Protein AF-A0A6A3EF57-F1 (afdb_monomer)

Mean predicted aligned error: 13.28 Å

Secondary structure (DSSP, 8-state):
-PPP--B--TTSS--B----------------------------------SSTTHHHHHHHHHHHHHHHHHHHHHHHHHHHHHHHHHHHTSGGGGGGTT-HHHHHHHHHHHHHHHHHHHHHHHHHHHHHHHHHHHHHHGGG-GGGGGS-HHHHHHHHHHHHHHHHHHHHHHHHHHHHHHHHTT---HHHHHHHHHHHHH-TT--HHHHHHHHHHHHHHHHHH--

Organism: NCBI:txid53985

Solvent-accessible surface area (backbone atoms only — not comparable to full-atom values): 13435 Å² total; per-residue (Å²): 137,89,82,84,65,87,62,86,51,91,89,69,88,55,85,58,86,69,80,91,78,87,84,88,82,90,87,88,87,87,89,81,88,84,90,84,84,86,81,90,73,83,77,74,73,80,69,76,72,66,81,52,74,45,55,67,62,44,55,54,50,51,52,54,43,54,54,38,52,53,55,30,51,55,25,46,51,49,28,31,51,28,39,44,51,40,55,52,67,73,35,86,82,42,56,90,57,58,82,41,52,71,58,48,52,54,52,42,50,52,31,51,55,49,26,52,54,26,37,52,51,28,40,55,32,45,54,50,45,50,53,51,49,55,55,58,60,49,53,78,72,42,77,71,52,76,79,48,59,67,73,57,40,54,52,54,48,52,53,49,52,57,53,51,49,25,54,50,53,38,51,52,55,50,46,53,49,43,64,50,53,73,78,60,78,51,45,69,60,44,50,51,48,47,51,54,65,71,64,40,85,46,55,58,63,68,61,54,52,52,52,52,49,54,54,52,51,55,41,57,69,69,80,109

Structure (mmCIF, N/CA/C/O backbone):
data_AF-A0A6A3EF57-F1
#
_entry.id   AF-A0A6A3EF57-F1
#
loop_
_atom_site.group_PDB
_atom_site.id
_atom_site.type_symbol
_atom_site.label_atom_id
_atom_site.label_alt_id
_atom_site.label_comp_id
_atom_site.label_asym_id
_atom_site.label_entity_id
_atom_site.label_seq_id
_atom_site.pdbx_PDB_ins_code
_atom_site.Cartn_x
_atom_site.Cartn_y
_atom_site.Cartn_z
_atom_site.occupancy
_atom_site.B_iso_or_equiv
_atom_site.auth_seq_id
_atom_site.auth_comp_id
_atom_site.auth_asym_id
_atom_site.auth_atom_id
_atom_site.pdbx_PDB_model_num
ATOM 1 N N . MET A 1 1 ? -5.652 -28.004 -11.767 1.00 31.09 1 MET A N 1
ATOM 2 C CA . MET A 1 1 ? -5.481 -26.536 -11.744 1.00 31.09 1 MET A CA 1
ATOM 3 C C . MET A 1 1 ? -6.691 -25.956 -11.037 1.00 31.09 1 MET A C 1
ATOM 5 O O . MET A 1 1 ? -7.799 -26.216 -11.482 1.00 31.09 1 MET A O 1
ATOM 9 N N . ASN A 1 2 ? -6.489 -25.283 -9.904 1.00 31.98 2 ASN A N 1
ATOM 10 C CA . ASN A 1 2 ? -7.576 -24.682 -9.129 1.00 31.98 2 ASN A CA 1
ATOM 11 C C . ASN A 1 2 ? -7.796 -23.251 -9.624 1.00 31.98 2 ASN A C 1
ATOM 13 O O . ASN A 1 2 ? -6.850 -22.467 -9.635 1.00 31.98 2 ASN A O 1
ATOM 17 N N . PHE A 1 3 ? -9.021 -22.918 -10.019 1.00 29.25 3 PHE A N 1
ATOM 18 C CA . PHE A 1 3 ? -9.410 -21.553 -10.363 1.00 29.25 3 PHE A CA 1
ATOM 19 C C . PHE A 1 3 ? -10.047 -20.897 -9.134 1.00 29.25 3 PHE A C 1
ATOM 21 O O . PHE A 1 3 ? -10.932 -21.484 -8.513 1.00 29.25 3 PHE A O 1
ATOM 28 N N . LYS A 1 4 ? -9.589 -19.696 -8.770 1.00 37.44 4 LYS A N 1
ATOM 29 C CA . LYS A 1 4 ? -10.265 -18.834 -7.792 1.00 37.44 4 LYS A CA 1
ATOM 30 C C . LYS A 1 4 ? -10.977 -17.735 -8.571 1.00 37.44 4 LYS A C 1
ATOM 32 O O . LYS A 1 4 ? -10.321 -16.982 -9.282 1.00 37.44 4 LYS A O 1
ATOM 37 N N . LEU A 1 5 ? -12.299 -17.665 -8.445 1.00 34.56 5 LEU A N 1
ATOM 38 C CA . LEU A 1 5 ? -13.104 -16.564 -8.965 1.00 34.56 5 LEU A CA 1
ATOM 39 C C . LEU A 1 5 ? -13.739 -15.846 -7.774 1.00 34.56 5 LEU A C 1
ATOM 41 O O . LEU A 1 5 ? -14.362 -16.488 -6.928 1.00 34.56 5 LEU A O 1
ATOM 45 N N . LEU A 1 6 ? -13.566 -14.530 -7.703 1.00 33.62 6 LEU A N 1
ATOM 46 C CA . LEU A 1 6 ? -14.271 -13.681 -6.750 1.00 33.62 6 LEU A CA 1
ATOM 47 C C . LEU A 1 6 ? -15.537 -13.174 -7.437 1.00 33.62 6 LEU A C 1
ATOM 49 O O . LEU A 1 6 ? -15.456 -12.486 -8.452 1.00 33.62 6 LEU A O 1
ATOM 53 N N . VAL A 1 7 ? -16.703 -13.537 -6.904 1.00 36.91 7 VAL A N 1
ATOM 54 C CA . VAL A 1 7 ? -17.996 -13.026 -7.371 1.00 36.91 7 VAL A CA 1
ATOM 55 C C . VAL A 1 7 ? -18.604 -12.193 -6.253 1.00 36.91 7 VAL A C 1
ATOM 57 O O . VAL A 1 7 ? -18.784 -12.669 -5.133 1.00 36.91 7 VAL A O 1
ATOM 60 N N . PHE A 1 8 ? -18.892 -10.933 -6.561 1.00 36.50 8 PHE A N 1
ATOM 61 C CA . PHE A 1 8 ? -19.504 -9.985 -5.641 1.00 36.50 8 PHE A CA 1
ATOM 62 C C . PHE A 1 8 ? -21.028 -10.159 -5.659 1.00 36.50 8 PHE A C 1
ATOM 64 O O . PHE A 1 8 ? -21.643 -10.052 -6.719 1.00 36.50 8 PHE A O 1
ATOM 71 N N . SER A 1 9 ? -21.641 -10.429 -4.500 1.00 35.47 9 SER A N 1
ATOM 72 C CA . SER A 1 9 ? -23.102 -10.476 -4.362 1.00 35.47 9 SER A CA 1
ATOM 73 C C . SER A 1 9 ? -23.601 -9.221 -3.633 1.00 35.47 9 SER A C 1
ATOM 75 O O . SER A 1 9 ? -23.303 -9.046 -2.448 1.00 35.47 9 SER A O 1
ATOM 77 N N . PRO A 1 10 ? -24.366 -8.340 -4.301 1.00 35.12 10 PRO A N 1
ATOM 78 C CA . PRO A 1 10 ? -24.737 -7.033 -3.758 1.00 35.12 10 PRO A CA 1
ATOM 79 C C . PRO A 1 10 ? -25.819 -7.078 -2.666 1.00 35.12 10 PRO A C 1
ATOM 81 O O . PRO A 1 10 ? -26.134 -6.043 -2.093 1.00 35.12 10 PRO A O 1
ATOM 84 N N . GLN A 1 11 ? -26.387 -8.246 -2.344 1.00 35.19 11 GLN A N 1
ATOM 85 C CA . GLN A 1 11 ? -27.468 -8.356 -1.352 1.00 35.19 11 GLN A CA 1
ATOM 86 C C . GLN A 1 11 ? -27.006 -8.622 0.091 1.00 35.19 11 GLN A C 1
ATOM 88 O O . GLN A 1 11 ? -27.837 -8.568 0.989 1.00 35.19 11 GLN A O 1
ATOM 93 N N . MET A 1 12 ? -25.718 -8.896 0.347 1.00 37.88 12 MET A N 1
ATOM 94 C CA . MET A 1 12 ? -25.255 -9.334 1.683 1.00 37.88 12 MET A CA 1
ATOM 95 C C . MET A 1 12 ? -23.970 -8.661 2.196 1.00 37.88 12 MET A C 1
ATOM 97 O O . MET A 1 12 ? -23.501 -9.022 3.270 1.00 37.88 12 MET A O 1
ATOM 101 N N . GLY A 1 13 ? -23.373 -7.709 1.469 1.00 35.16 13 GLY A N 1
ATOM 102 C CA . GLY A 1 13 ? -22.206 -6.954 1.964 1.00 35.16 13 GLY A CA 1
ATOM 103 C C . GLY A 1 13 ? -20.989 -7.806 2.378 1.00 35.16 13 GLY A C 1
ATOM 104 O O . GLY A 1 13 ? -20.165 -7.352 3.166 1.00 35.16 13 GLY A O 1
ATOM 105 N N . LEU A 1 14 ? -20.866 -9.038 1.872 1.00 38.31 14 LEU A N 1
ATOM 106 C CA . LEU A 1 14 ? -19.810 -9.991 2.223 1.00 38.31 14 LEU A CA 1
ATOM 107 C C . LEU A 1 14 ? -19.209 -10.617 0.960 1.00 38.31 14 LEU A C 1
ATOM 109 O O . LEU A 1 14 ? -19.925 -11.130 0.100 1.00 38.31 14 LEU A O 1
ATOM 113 N N . LEU A 1 15 ? -17.876 -10.614 0.880 1.00 34.56 15 LEU A N 1
ATOM 114 C CA . LEU A 1 15 ? -17.114 -11.380 -0.106 1.00 34.56 15 LEU A CA 1
ATOM 115 C C . LEU A 1 15 ? -17.101 -12.853 0.322 1.00 34.56 15 LEU A C 1
ATOM 117 O O . LEU A 1 15 ? -16.527 -13.190 1.357 1.00 34.56 15 LEU A O 1
ATOM 121 N N . GLN A 1 16 ? -17.710 -13.742 -0.466 1.00 35.22 16 GLN A N 1
ATOM 122 C CA . GLN A 1 16 ? -17.578 -15.186 -0.262 1.00 35.22 16 GLN A CA 1
ATOM 123 C C . GLN A 1 16 ? -16.517 -15.774 -1.192 1.00 35.22 16 GLN A C 1
ATOM 125 O O . GLN A 1 16 ? -16.586 -15.649 -2.413 1.00 35.22 16 GLN A O 1
ATOM 130 N N . LEU A 1 17 ? -15.548 -16.468 -0.593 1.00 36.53 17 LEU A N 1
ATOM 131 C CA . LEU A 1 17 ? -14.581 -17.295 -1.303 1.00 36.53 17 LEU A CA 1
ATOM 132 C C . LEU A 1 17 ? -15.166 -18.706 -1.459 1.00 36.53 17 LEU A C 1
ATOM 134 O O . LEU A 1 17 ? -15.222 -19.465 -0.493 1.00 36.53 17 LEU A O 1
ATOM 138 N N . VAL A 1 18 ? -15.589 -19.073 -2.669 1.00 36.25 18 VAL A N 1
ATOM 139 C CA . VAL A 1 18 ? -16.042 -20.441 -2.964 1.00 36.25 18 VAL A CA 1
ATOM 140 C C . VAL A 1 18 ? -14.863 -21.252 -3.494 1.00 36.25 18 VAL A C 1
ATOM 142 O O . VAL A 1 18 ? -14.319 -20.961 -4.557 1.00 36.25 18 VAL A O 1
ATOM 145 N N . VAL A 1 19 ? -14.463 -22.284 -2.747 1.00 36.59 19 VAL A N 1
ATOM 146 C CA . VAL A 1 19 ? -13.439 -23.253 -3.160 1.00 36.59 19 VAL A CA 1
ATOM 147 C C . VAL A 1 19 ? -14.131 -24.576 -3.468 1.00 36.59 19 VAL A C 1
ATOM 149 O O . VAL A 1 19 ? -14.653 -25.231 -2.569 1.00 36.59 19 VAL A O 1
ATOM 152 N N . VAL A 1 20 ? -14.134 -24.986 -4.738 1.00 35.06 20 VAL A N 1
ATOM 153 C CA . VAL A 1 20 ? -14.619 -26.313 -5.140 1.00 35.06 20 VAL A CA 1
ATOM 154 C C . VAL A 1 20 ? -13.465 -27.307 -5.025 1.00 35.06 20 VAL A C 1
ATOM 156 O O . VAL A 1 20 ? -12.489 -27.219 -5.768 1.00 35.06 20 VAL A O 1
ATOM 159 N N . VAL A 1 21 ? -13.576 -28.253 -4.089 1.00 37.53 21 VAL A N 1
ATOM 160 C CA . VAL A 1 21 ? -12.641 -29.377 -3.925 1.00 37.53 21 VAL A CA 1
ATOM 161 C C . VAL A 1 21 ? -13.372 -30.680 -4.265 1.00 37.53 21 VAL A C 1
ATOM 163 O O . VAL A 1 21 ? -14.433 -30.930 -3.690 1.00 37.53 21 VAL A O 1
ATOM 166 N N . PRO A 1 22 ? -12.842 -31.534 -5.158 1.00 30.20 22 PRO A N 1
ATOM 167 C CA . PRO A 1 22 ? -13.390 -32.863 -5.373 1.00 30.20 22 PRO A CA 1
ATOM 168 C C . PRO A 1 22 ? -12.808 -33.857 -4.357 1.00 30.20 22 PRO A C 1
ATOM 170 O O . PRO A 1 22 ? -11.595 -33.928 -4.174 1.00 30.20 22 PRO A O 1
ATOM 173 N N . GLY A 1 23 ? -13.675 -34.678 -3.760 1.00 34.59 23 GLY A N 1
ATOM 174 C CA . GLY A 1 23 ? -13.280 -35.887 -3.025 1.00 34.59 23 GLY A CA 1
ATOM 175 C C . GLY A 1 23 ? -13.158 -35.697 -1.513 1.00 34.59 23 GLY A C 1
ATOM 176 O O . GLY A 1 23 ? -12.210 -35.104 -1.010 1.00 34.59 23 GLY A O 1
ATOM 177 N N . GLY A 1 24 ? -14.139 -36.224 -0.778 1.00 35.72 24 GLY A N 1
ATOM 178 C CA . GLY A 1 24 ? -14.202 -36.141 0.676 1.00 35.72 24 GLY A CA 1
ATOM 179 C C . GLY A 1 24 ? -13.385 -37.200 1.414 1.00 35.72 24 GLY A C 1
ATOM 180 O O . GLY A 1 24 ? -13.162 -38.296 0.913 1.00 35.72 24 GLY A O 1
ATOM 181 N N . ALA A 1 25 ? -13.042 -36.887 2.665 1.00 28.25 25 ALA A N 1
ATOM 182 C CA . ALA A 1 25 ? -12.994 -37.838 3.776 1.00 28.25 25 ALA A CA 1
ATOM 183 C C . ALA A 1 25 ? -12.953 -37.076 5.113 1.00 28.25 25 ALA A C 1
ATOM 185 O O . ALA A 1 25 ? -12.067 -36.262 5.362 1.00 28.25 25 ALA A O 1
ATOM 186 N N . ARG A 1 26 ? -13.920 -37.363 5.992 1.00 32.78 26 ARG A N 1
ATOM 187 C CA . ARG A 1 26 ? -13.925 -36.961 7.407 1.00 32.78 26 ARG A CA 1
ATOM 188 C C . ARG A 1 26 ? -12.945 -37.840 8.188 1.00 32.78 26 ARG A C 1
ATOM 190 O O . ARG A 1 26 ? -13.021 -39.061 8.076 1.00 32.78 26 ARG A O 1
ATOM 197 N N . ARG A 1 27 ? -12.148 -37.258 9.088 1.00 27.80 27 ARG A N 1
ATOM 198 C CA . ARG A 1 27 ? -11.611 -37.980 10.255 1.00 27.80 27 ARG A CA 1
ATOM 199 C C . ARG A 1 27 ? -11.745 -37.137 11.518 1.00 27.80 27 ARG A C 1
ATOM 201 O O . ARG A 1 27 ? -11.316 -35.993 11.570 1.00 27.80 27 ARG A O 1
ATOM 208 N N . ARG A 1 28 ? -12.384 -37.743 12.516 1.00 27.12 28 ARG A N 1
ATOM 209 C CA . ARG A 1 28 ? -12.583 -37.264 13.885 1.00 27.12 28 ARG A CA 1
ATOM 210 C C . ARG A 1 28 ? -11.651 -38.107 14.758 1.00 27.12 28 ARG A C 1
ATOM 212 O O . ARG A 1 28 ? -11.716 -39.330 14.666 1.00 27.12 28 ARG A O 1
ATOM 219 N N . VAL A 1 29 ? -10.808 -37.486 15.578 1.00 27.58 29 VAL A N 1
ATOM 220 C CA . VAL A 1 29 ? -10.004 -38.187 16.593 1.00 27.58 29 VAL A CA 1
ATOM 221 C C . VAL A 1 29 ? -10.223 -37.487 17.931 1.00 27.58 29 VAL A C 1
ATOM 223 O O . VAL A 1 29 ? -10.153 -36.265 18.015 1.00 27.58 29 VAL A O 1
ATOM 226 N N . ARG A 1 30 ? -10.564 -38.284 18.944 1.00 24.69 30 ARG A N 1
ATOM 227 C CA . ARG A 1 30 ? -10.851 -37.910 20.333 1.00 24.69 30 ARG A CA 1
ATOM 228 C C . ARG A 1 30 ? -9.852 -38.672 21.197 1.00 24.69 30 ARG A C 1
ATOM 230 O O . ARG A 1 30 ? -9.764 -39.883 21.025 1.00 24.69 30 ARG A O 1
ATOM 237 N N . LEU A 1 31 ? -9.153 -38.002 22.108 1.00 28.64 31 LEU A N 1
ATOM 238 C CA . LEU A 1 31 ? -8.422 -38.637 23.210 1.00 28.64 31 LEU A CA 1
ATOM 239 C C . LEU A 1 31 ? -8.610 -37.797 24.484 1.00 28.64 31 LEU A C 1
ATOM 241 O O . LEU A 1 31 ? -8.725 -36.576 24.411 1.00 28.64 31 LEU A O 1
ATOM 245 N N . GLN A 1 32 ? -8.739 -38.492 25.613 1.00 25.08 32 GLN A N 1
ATOM 246 C CA . GLN A 1 32 ? -9.228 -38.055 26.926 1.00 25.08 32 GLN A CA 1
ATOM 247 C C . GLN A 1 32 ? -8.268 -38.573 28.020 1.00 25.08 32 GLN A C 1
ATOM 249 O O . GLN A 1 32 ? -7.724 -39.659 27.835 1.00 25.08 32 GLN A O 1
ATOM 254 N N . GLY A 1 33 ? -8.140 -37.835 29.139 1.00 26.64 33 GLY A N 1
ATOM 255 C CA . GLY A 1 33 ? -7.422 -38.191 30.391 1.00 26.64 33 GLY A CA 1
ATOM 256 C C . GLY A 1 33 ? -5.988 -37.631 30.456 1.00 26.64 33 GLY A C 1
ATOM 257 O O . GLY A 1 33 ? -5.294 -37.683 29.452 1.00 26.64 33 GLY A O 1
ATOM 258 N N . ASP A 1 34 ? -5.461 -37.030 31.529 1.00 25.67 34 ASP A N 1
ATOM 259 C CA . ASP A 1 34 ? -5.804 -37.084 32.954 1.00 25.67 34 ASP A CA 1
ATOM 260 C C . ASP A 1 34 ? -5.420 -35.794 33.708 1.00 25.67 34 ASP A C 1
ATOM 262 O O . ASP A 1 34 ? -4.566 -35.012 33.290 1.00 25.67 34 ASP A O 1
ATOM 266 N N . VAL A 1 35 ? -6.085 -35.606 34.849 1.00 33.06 35 VAL A N 1
ATOM 267 C CA . VAL A 1 35 ? -5.925 -34.527 35.834 1.00 33.06 35 VAL A CA 1
ATOM 268 C C . VAL A 1 35 ? -4.725 -34.811 36.740 1.00 33.06 35 VAL A C 1
ATOM 270 O O . VAL A 1 35 ? -4.615 -35.908 37.281 1.00 33.06 35 VAL A O 1
ATOM 273 N N . ASN A 1 36 ? -3.885 -33.804 37.003 1.00 26.58 36 ASN A N 1
ATOM 274 C CA . ASN A 1 36 ? -3.053 -33.784 38.208 1.00 26.58 36 ASN A CA 1
ATOM 275 C C . ASN A 1 36 ? -2.829 -32.343 38.705 1.00 26.58 36 ASN A C 1
ATOM 277 O O . ASN A 1 36 ? -2.652 -31.426 37.904 1.00 26.58 36 ASN A O 1
ATOM 281 N N . VAL A 1 37 ? -2.895 -32.144 40.024 1.00 31.62 37 VAL A N 1
ATOM 282 C CA . VAL A 1 37 ? -3.078 -30.848 40.706 1.00 31.62 37 VAL A CA 1
ATOM 283 C C . VAL A 1 37 ? -1.871 -30.514 41.608 1.00 31.62 37 VAL A C 1
ATOM 285 O O . VAL A 1 37 ? -1.593 -31.255 42.543 1.00 31.62 37 VAL A O 1
ATOM 288 N N . THR A 1 38 ? -1.263 -29.330 41.372 1.00 32.22 38 THR A N 1
ATOM 289 C CA . THR A 1 38 ? -0.451 -28.427 42.261 1.00 32.22 38 THR A CA 1
ATOM 290 C C . THR A 1 38 ? 0.946 -28.876 42.762 1.00 32.22 38 THR A C 1
ATOM 292 O O . THR A 1 38 ? 1.155 -30.078 42.875 1.00 32.22 38 THR A O 1
ATOM 295 N N . PRO A 1 39 ? 1.913 -27.961 43.088 1.00 35.44 39 PRO A N 1
ATOM 296 C CA . PRO A 1 39 ? 1.707 -26.619 43.668 1.00 35.44 39 PRO A CA 1
ATOM 297 C C . PRO A 1 39 ? 2.558 -25.430 43.167 1.00 35.44 39 PRO A C 1
ATOM 299 O O . PRO A 1 39 ? 3.635 -25.565 42.601 1.00 35.44 39 PRO A O 1
ATOM 302 N N . SER A 1 40 ? 2.002 -24.246 43.447 1.00 37.41 40 SER A N 1
ATOM 303 C CA . SER A 1 40 ? 2.607 -22.912 43.565 1.00 37.41 40 SER A CA 1
ATOM 304 C C . SER A 1 40 ? 3.837 -22.607 42.705 1.00 37.41 40 SER A C 1
ATOM 306 O O . SER A 1 40 ? 4.980 -22.866 43.081 1.00 37.41 40 SER A O 1
ATOM 308 N N . SER A 1 41 ? 3.609 -21.903 41.606 1.00 33.78 41 SER A N 1
ATOM 309 C CA . SER A 1 41 ? 4.614 -21.024 41.021 1.00 33.78 41 SER A CA 1
ATOM 310 C C . SER A 1 41 ? 3.981 -19.650 40.924 1.00 33.78 41 SER A C 1
ATOM 312 O O . SER A 1 41 ? 2.982 -19.477 40.238 1.00 33.78 41 SER A O 1
ATOM 314 N N . VAL A 1 42 ? 4.528 -18.754 41.745 1.00 41.28 42 VAL A N 1
ATOM 315 C CA . VAL A 1 42 ? 4.374 -17.298 41.768 1.00 41.28 42 VAL A CA 1
ATOM 316 C C . VAL A 1 42 ? 3.704 -16.790 40.494 1.00 41.28 42 VAL A C 1
ATOM 318 O O . VAL A 1 42 ? 4.326 -16.789 39.433 1.00 41.28 42 VAL A O 1
ATOM 321 N N . GLU A 1 43 ? 2.437 -16.378 40.605 1.00 31.39 43 GLU A N 1
ATOM 322 C CA . GLU A 1 43 ? 1.814 -15.572 39.561 1.00 31.39 43 GLU A CA 1
ATOM 323 C C . GLU A 1 43 ? 2.717 -14.352 39.352 1.00 31.39 43 GLU A C 1
ATOM 325 O O . GLU A 1 43 ? 2.948 -13.598 40.306 1.00 31.39 43 GLU A O 1
ATOM 330 N N . PRO A 1 44 ? 3.274 -14.138 38.148 1.00 37.88 44 PRO A N 1
ATOM 331 C CA . PRO A 1 44 ? 3.785 -12.824 37.834 1.00 37.88 44 PRO A CA 1
ATOM 332 C C . PRO A 1 44 ? 2.604 -11.865 38.000 1.00 37.88 44 PRO A C 1
ATOM 334 O O . PRO A 1 44 ? 1.523 -12.113 37.461 1.00 37.88 44 PRO A O 1
ATOM 337 N N . LEU A 1 45 ? 2.812 -10.808 38.794 1.00 35.47 45 LEU A N 1
ATOM 338 C CA . LEU A 1 45 ? 1.935 -9.638 38.869 1.00 35.47 45 LEU A CA 1
ATOM 339 C C . LEU A 1 45 ? 1.325 -9.390 37.487 1.00 35.47 45 LEU A C 1
ATOM 341 O O . LEU A 1 45 ? 2.094 -9.419 36.521 1.00 35.47 45 LEU A O 1
ATOM 345 N N . PRO A 1 46 ? 0.004 -9.166 37.368 1.00 38.78 46 PRO A N 1
ATOM 346 C CA . PRO A 1 46 ? -0.619 -8.973 36.073 1.00 38.78 46 PRO A CA 1
ATOM 347 C C . PRO A 1 46 ? 0.099 -7.818 35.386 1.00 38.78 46 PRO A C 1
ATOM 349 O O . PRO A 1 46 ? -0.069 -6.655 35.751 1.00 38.78 46 PRO A O 1
ATOM 352 N N . THR A 1 47 ? 0.950 -8.159 34.418 1.00 42.94 47 THR A N 1
ATOM 353 C CA . THR A 1 47 ? 1.462 -7.232 33.421 1.00 42.94 47 THR A CA 1
ATOM 354 C C . THR A 1 47 ? 0.236 -6.513 32.914 1.00 42.94 47 THR A C 1
ATOM 356 O O . THR A 1 47 ? -0.656 -7.200 32.414 1.00 42.94 47 THR A O 1
ATOM 359 N N . THR A 1 48 ? 0.161 -5.203 33.184 1.00 45.75 48 THR A N 1
ATOM 360 C CA . THR A 1 48 ? -0.858 -4.257 32.710 1.00 45.75 48 THR A CA 1
ATOM 361 C C . THR A 1 48 ? -1.723 -4.907 31.646 1.00 45.75 48 THR A C 1
ATOM 363 O O . THR A 1 48 ? -1.278 -5.021 30.506 1.00 45.75 48 THR A O 1
ATOM 366 N N . ARG A 1 49 ? -2.887 -5.450 32.038 1.00 52.06 49 ARG A N 1
ATOM 367 C CA . ARG A 1 49 ? -3.845 -6.003 31.075 1.00 52.06 49 ARG A CA 1
ATOM 368 C C . ARG A 1 49 ? -4.040 -4.907 30.040 1.00 52.06 49 ARG A C 1
ATOM 370 O O . ARG A 1 49 ? -4.455 -3.815 30.428 1.00 52.06 49 ARG A O 1
ATOM 377 N N . ASP A 1 50 ? -3.650 -5.171 28.794 1.00 55.88 50 ASP A N 1
ATOM 378 C CA . ASP A 1 50 ? -3.747 -4.202 27.708 1.00 55.88 50 ASP A CA 1
ATOM 379 C C . ASP A 1 50 ? -5.170 -3.635 27.730 1.00 55.88 50 ASP A C 1
ATOM 381 O O . ASP A 1 50 ? -6.138 -4.363 27.515 1.00 55.88 50 ASP A O 1
ATOM 385 N N . ALA A 1 51 ? -5.311 -2.349 28.071 1.00 72.88 51 ALA A N 1
ATOM 386 C CA . ALA A 1 51 ? -6.625 -1.721 28.211 1.00 72.88 51 ALA A CA 1
ATOM 387 C C . ALA A 1 51 ? -7.424 -1.813 26.902 1.00 72.88 51 ALA A C 1
ATOM 389 O O . ALA A 1 51 ? -8.648 -1.879 26.921 1.00 72.88 51 ALA A O 1
ATOM 390 N N . CYS A 1 52 ? -6.713 -1.887 25.775 1.00 88.44 52 CYS A N 1
ATOM 391 C CA . CYS A 1 52 ? -7.246 -2.083 24.441 1.00 88.44 52 CYS A CA 1
ATOM 392 C C . CYS A 1 52 ? -6.684 -3.374 23.827 1.00 88.44 52 CYS A C 1
ATOM 394 O O . CYS A 1 52 ? -5.481 -3.476 23.578 1.00 88.44 52 CYS A O 1
ATOM 396 N N . TRP A 1 53 ? -7.567 -4.335 23.540 1.00 90.44 53 TRP A N 1
ATOM 397 C CA . TRP A 1 53 ? -7.204 -5.683 23.083 1.00 90.44 53 TRP A CA 1
ATOM 398 C C . TRP A 1 53 ? -6.452 -5.704 21.743 1.00 90.44 53 TRP A C 1
ATOM 400 O O . TRP A 1 53 ? -5.628 -6.582 21.502 1.00 90.44 53 TRP A O 1
ATOM 410 N N . TRP A 1 54 ? -6.714 -4.735 20.862 1.00 93.25 54 TRP A N 1
ATOM 411 C CA . TRP A 1 54 ? -6.180 -4.735 19.500 1.00 93.25 54 TRP A CA 1
ATOM 412 C C . TRP A 1 54 ? -4.913 -3.895 19.323 1.00 93.25 54 TRP A C 1
ATOM 414 O O . TRP A 1 54 ? -4.218 -4.077 18.325 1.00 93.25 54 TRP A O 1
ATOM 424 N N . LEU A 1 55 ? -4.575 -2.997 20.256 1.00 93.19 55 LEU A N 1
ATOM 425 C CA . LEU A 1 55 ? -3.513 -2.000 20.055 1.00 93.19 55 LEU A CA 1
ATOM 426 C C . LEU A 1 55 ? -2.132 -2.640 19.851 1.00 93.19 55 LEU A C 1
ATOM 428 O O . LEU A 1 55 ? -1.432 -2.335 18.885 1.00 93.19 55 LEU A O 1
ATOM 432 N N . SER A 1 56 ? -1.738 -3.546 20.747 1.00 92.56 56 SER A N 1
ATOM 433 C CA . SER A 1 56 ? -0.451 -4.248 20.668 1.00 92.56 56 SER A CA 1
ATOM 434 C C . SER A 1 56 ? -0.357 -5.162 19.429 1.00 92.56 56 SER A C 1
ATOM 436 O O . SER A 1 56 ? 0.620 -5.042 18.677 1.00 92.56 56 SER A O 1
ATOM 438 N N . PRO A 1 57 ? -1.364 -6.011 19.125 1.00 94.62 57 PRO A N 1
ATOM 439 C CA . PRO A 1 57 ? -1.418 -6.751 17.863 1.00 94.62 57 PRO A CA 1
ATOM 440 C C . PRO A 1 57 ? -1.340 -5.854 16.622 1.00 94.62 57 PRO A C 1
ATOM 442 O O . PRO A 1 57 ? -0.570 -6.142 15.705 1.00 94.62 57 PRO A O 1
ATOM 445 N N . TRP A 1 58 ? -2.083 -4.746 16.597 1.00 95.94 58 TRP A N 1
ATOM 446 C CA . TRP A 1 58 ? -2.081 -3.812 15.476 1.00 95.94 58 TRP A CA 1
ATOM 447 C C . TRP A 1 58 ? -0.707 -3.170 15.260 1.00 95.94 58 TRP A C 1
ATOM 449 O O . TRP A 1 58 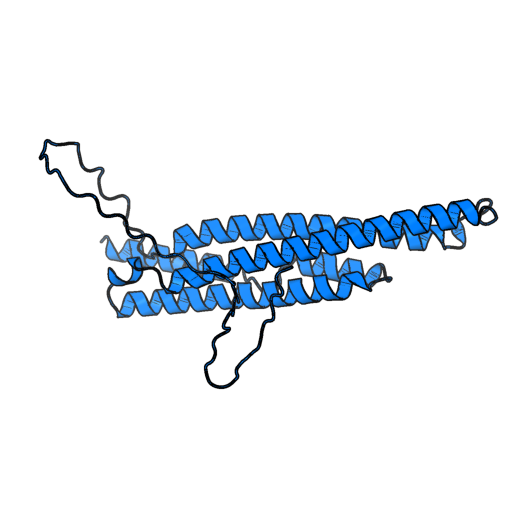? -0.241 -3.140 14.124 1.00 95.94 58 TRP A O 1
ATOM 459 N N . LYS A 1 59 ? -0.005 -2.739 16.319 1.00 96.00 59 LYS A N 1
ATOM 460 C CA . LYS A 1 59 ? 1.350 -2.165 16.195 1.00 96.00 59 LYS A CA 1
ATOM 461 C C . LYS A 1 59 ? 2.331 -3.128 15.520 1.00 96.00 59 LYS A C 1
ATOM 463 O O . LYS A 1 59 ? 3.165 -2.699 14.724 1.00 96.00 59 LYS A O 1
ATOM 468 N N . LYS A 1 60 ? 2.221 -4.434 15.790 1.00 97.00 60 LYS A N 1
ATOM 469 C CA . LYS A 1 60 ? 3.024 -5.460 15.096 1.00 97.00 60 LYS A CA 1
ATOM 470 C C . LYS A 1 60 ? 2.661 -5.536 13.611 1.00 97.00 60 LYS A C 1
ATOM 472 O O . LYS A 1 60 ? 3.545 -5.558 12.760 1.00 97.00 60 LYS A O 1
ATOM 477 N N . LEU A 1 61 ? 1.367 -5.506 13.296 1.00 98.25 61 LEU A N 1
ATOM 478 C CA . LEU A 1 61 ? 0.886 -5.513 11.915 1.00 98.25 61 LEU A CA 1
ATOM 479 C C . LEU A 1 61 ? 1.273 -4.233 11.145 1.00 98.25 61 LEU A C 1
ATOM 481 O O . LEU A 1 61 ? 1.610 -4.344 9.970 1.00 98.25 61 LEU A O 1
ATOM 485 N N . ASP A 1 62 ? 1.295 -3.048 11.772 1.00 97.81 62 ASP A N 1
ATOM 486 C CA . ASP A 1 62 ? 1.803 -1.800 11.159 1.00 97.81 62 ASP A CA 1
ATOM 487 C C . ASP A 1 62 ? 3.297 -1.913 10.821 1.00 97.81 62 ASP A C 1
ATOM 489 O O . ASP A 1 62 ? 3.729 -1.495 9.749 1.00 97.81 62 ASP A O 1
ATOM 493 N N . GLN A 1 63 ? 4.107 -2.535 11.680 1.00 98.06 63 GLN A N 1
ATOM 494 C CA . GLN A 1 63 ? 5.521 -2.772 11.365 1.00 98.06 63 GLN A CA 1
ATOM 495 C C . GLN A 1 63 ? 5.686 -3.697 10.151 1.00 98.06 63 GLN A C 1
ATOM 497 O O . GLN A 1 63 ? 6.478 -3.401 9.251 1.00 98.06 63 GLN A O 1
ATOM 502 N N . GLU A 1 64 ? 4.916 -4.786 10.092 1.00 98.38 64 GLU A N 1
ATOM 503 C CA . GLU A 1 64 ? 4.897 -5.684 8.932 1.00 98.38 64 GLU A CA 1
ATOM 504 C C . GLU A 1 64 ? 4.431 -4.960 7.660 1.00 98.38 64 GLU A C 1
ATOM 506 O O . GLU A 1 64 ? 5.040 -5.124 6.599 1.00 98.38 64 GLU A O 1
ATOM 511 N N . TRP A 1 65 ? 3.409 -4.106 7.774 1.00 98.38 65 TRP A N 1
ATOM 512 C CA . TRP A 1 65 ? 2.923 -3.248 6.694 1.00 98.38 65 TRP A CA 1
ATOM 513 C C . TRP A 1 65 ? 4.024 -2.325 6.170 1.00 98.38 65 TRP A C 1
ATOM 515 O O . TRP A 1 65 ? 4.321 -2.335 4.977 1.00 98.38 65 TRP A O 1
ATOM 525 N N . ARG A 1 66 ? 4.703 -1.581 7.053 1.00 97.62 66 ARG A N 1
ATOM 526 C CA . ARG A 1 66 ? 5.815 -0.689 6.678 1.00 97.62 66 ARG A CA 1
ATOM 527 C C . ARG A 1 66 ? 6.944 -1.450 5.983 1.00 97.62 66 ARG A C 1
ATOM 529 O O . ARG A 1 66 ? 7.490 -0.963 4.993 1.00 97.62 66 ARG A O 1
ATOM 536 N N . ALA A 1 67 ? 7.274 -2.652 6.459 1.00 98.06 67 ALA A N 1
ATOM 537 C CA . ALA A 1 67 ? 8.267 -3.505 5.814 1.00 98.06 67 ALA A CA 1
ATOM 538 C C . ALA A 1 67 ? 7.823 -3.946 4.405 1.00 98.06 67 ALA A C 1
ATOM 540 O O . ALA A 1 67 ? 8.637 -3.936 3.480 1.00 98.06 67 ALA A O 1
ATOM 541 N N . GLY A 1 68 ? 6.543 -4.287 4.220 1.00 97.81 68 GLY A N 1
ATOM 542 C CA . GLY A 1 68 ? 5.951 -4.552 2.903 1.00 97.81 68 GLY A CA 1
ATOM 543 C C . GLY A 1 68 ? 6.014 -3.340 1.974 1.00 97.81 68 GLY A C 1
ATOM 544 O O . GLY A 1 68 ? 6.501 -3.447 0.848 1.00 97.81 68 GLY A O 1
ATOM 545 N N . CYS A 1 69 ? 5.644 -2.157 2.471 1.00 97.81 69 CYS A N 1
ATOM 546 C CA . CYS A 1 69 ? 5.755 -0.900 1.731 1.00 97.81 69 CYS A CA 1
ATOM 547 C C . CYS A 1 69 ? 7.189 -0.635 1.259 1.00 97.81 69 CYS A C 1
ATOM 549 O O . CYS A 1 69 ? 7.381 -0.268 0.099 1.00 97.81 69 CYS A O 1
ATOM 551 N N . ALA A 1 70 ? 8.192 -0.864 2.111 1.00 97.94 70 ALA A N 1
ATOM 552 C CA . ALA A 1 70 ? 9.597 -0.683 1.754 1.00 97.94 70 ALA A CA 1
ATOM 553 C C . ALA A 1 70 ? 10.043 -1.641 0.634 1.00 97.94 70 ALA A C 1
ATOM 555 O O . ALA A 1 70 ? 10.752 -1.231 -0.288 1.00 97.94 70 ALA A O 1
ATOM 556 N N . ARG A 1 71 ? 9.602 -2.907 0.658 1.00 98.00 71 ARG A N 1
ATOM 557 C CA . ARG A 1 71 ? 9.888 -3.859 -0.429 1.00 98.00 71 ARG A CA 1
ATOM 558 C C . ARG A 1 71 ? 9.196 -3.465 -1.733 1.00 98.00 71 ARG A C 1
ATOM 560 O O . ARG A 1 71 ? 9.841 -3.494 -2.781 1.00 98.00 71 ARG A O 1
ATOM 567 N N . GLY A 1 72 ? 7.936 -3.031 -1.675 1.00 97.31 72 GLY A N 1
ATOM 568 C CA . GLY A 1 72 ? 7.215 -2.512 -2.841 1.00 97.31 72 GLY A CA 1
ATOM 569 C C . GLY A 1 72 ? 7.903 -1.286 -3.453 1.00 97.31 72 GLY A C 1
ATOM 570 O O . GLY A 1 72 ? 8.155 -1.247 -4.658 1.00 97.31 72 GLY A O 1
ATOM 571 N N . GLN A 1 73 ? 8.346 -0.343 -2.617 1.00 97.19 73 GLN A N 1
ATOM 572 C CA . GLN A 1 73 ? 9.120 0.826 -3.044 1.00 97.19 73 GLN A CA 1
ATOM 573 C C . GLN A 1 73 ? 10.409 0.422 -3.775 1.00 97.19 73 GLN A C 1
ATOM 575 O O . GLN A 1 73 ? 10.749 1.012 -4.800 1.00 97.19 73 GLN A O 1
ATOM 580 N N . GLN A 1 74 ? 11.116 -0.607 -3.294 1.00 97.50 74 GLN A N 1
ATOM 581 C CA . GLN A 1 74 ? 12.308 -1.123 -3.974 1.00 97.50 74 GLN A CA 1
ATOM 582 C C . GLN A 1 74 ? 11.990 -1.708 -5.356 1.00 97.50 74 GLN A C 1
ATOM 584 O O . GLN A 1 74 ? 12.812 -1.577 -6.264 1.00 97.50 74 GLN A O 1
ATOM 589 N N . GLN A 1 75 ? 10.837 -2.362 -5.541 1.00 96.69 75 GLN A N 1
ATOM 590 C CA . GLN A 1 75 ? 10.442 -2.853 -6.866 1.00 96.69 75 GLN A CA 1
ATOM 591 C C . GLN A 1 75 ? 10.086 -1.697 -7.801 1.00 96.69 75 GLN A C 1
ATOM 593 O O . GLN A 1 75 ? 10.583 -1.668 -8.925 1.00 96.69 75 GLN A O 1
ATOM 598 N N . LEU A 1 76 ? 9.316 -0.712 -7.327 1.00 95.69 76 LEU A N 1
ATOM 599 C CA . LEU A 1 76 ? 8.986 0.488 -8.103 1.00 95.69 76 LEU A CA 1
ATOM 600 C C . LEU A 1 76 ? 10.235 1.263 -8.532 1.00 95.69 76 LEU A C 1
ATOM 602 O O . LEU A 1 76 ? 10.340 1.651 -9.690 1.00 95.69 76 LEU A O 1
ATOM 606 N N . ALA A 1 77 ? 11.221 1.419 -7.646 1.00 96.12 77 ALA A N 1
ATOM 607 C CA . ALA A 1 77 ? 12.483 2.075 -7.982 1.00 96.12 77 ALA A CA 1
ATOM 608 C C . ALA A 1 77 ? 13.242 1.345 -9.107 1.00 96.12 77 ALA A C 1
ATOM 610 O O . ALA A 1 77 ? 13.805 1.982 -9.994 1.00 96.12 77 ALA A O 1
ATOM 611 N N . LYS A 1 78 ? 13.223 0.005 -9.117 1.00 95.56 78 LYS A N 1
ATOM 612 C CA . LYS A 1 78 ? 13.834 -0.796 -10.194 1.00 95.56 78 LYS A CA 1
ATOM 613 C C . LYS A 1 78 ? 13.081 -0.671 -11.515 1.00 95.56 78 LYS A C 1
ATOM 615 O O . LYS A 1 78 ? 13.715 -0.684 -12.571 1.00 95.56 78 LYS A O 1
ATOM 620 N N . VAL A 1 79 ? 11.752 -0.556 -11.468 1.00 94.50 79 VAL A N 1
ATOM 621 C CA . VAL A 1 79 ? 10.949 -0.264 -12.663 1.00 94.50 79 VAL A CA 1
ATOM 622 C C . VAL A 1 79 ? 11.310 1.120 -13.197 1.00 94.50 79 VAL A C 1
ATOM 624 O O . VAL A 1 79 ? 11.657 1.225 -14.370 1.00 94.50 79 VAL A O 1
ATOM 627 N N . ALA A 1 80 ? 11.330 2.144 -12.338 1.00 93.75 80 ALA A N 1
ATOM 628 C CA . ALA A 1 80 ? 11.701 3.511 -12.708 1.00 93.75 80 ALA A CA 1
ATOM 629 C C . ALA A 1 80 ? 13.070 3.558 -13.401 1.00 93.75 80 ALA A C 1
ATOM 631 O O . ALA A 1 80 ? 13.181 4.065 -14.514 1.00 93.75 80 ALA A O 1
ATOM 632 N N . ASP A 1 81 ? 14.084 2.939 -12.791 1.00 94.00 81 ASP A N 1
ATOM 633 C CA . ASP A 1 81 ? 15.444 2.850 -13.334 1.00 94.00 81 ASP A CA 1
ATOM 634 C C . ASP A 1 81 ? 15.489 2.124 -14.691 1.00 94.00 81 ASP A C 1
ATOM 636 O O . ASP A 1 81 ? 16.150 2.577 -15.628 1.00 94.00 81 ASP A O 1
ATOM 640 N N . SER A 1 82 ? 14.742 1.026 -14.841 1.00 92.69 82 SER A N 1
ATOM 641 C CA . SER A 1 82 ? 14.674 0.276 -16.104 1.00 92.69 82 SER A CA 1
ATOM 642 C C . SER A 1 82 ? 14.020 1.094 -17.223 1.00 92.69 82 SER A C 1
ATOM 644 O O . SER A 1 82 ? 14.513 1.103 -18.355 1.00 92.69 82 SER A O 1
ATOM 646 N N . VAL A 1 83 ? 12.943 1.818 -16.905 1.00 90.62 83 VAL A N 1
ATOM 647 C CA . VAL A 1 83 ? 12.250 2.717 -17.838 1.00 90.62 83 VAL A CA 1
ATOM 648 C C . VAL A 1 83 ? 13.154 3.893 -18.214 1.00 90.62 83 VAL A C 1
ATOM 650 O O . VAL A 1 83 ? 13.328 4.172 -19.398 1.00 90.62 83 VAL A O 1
ATOM 653 N N . GLN A 1 84 ? 13.819 4.524 -17.242 1.00 91.12 84 GLN A N 1
ATOM 654 C CA . GLN A 1 84 ? 14.749 5.632 -17.479 1.00 91.12 84 GLN A CA 1
ATOM 655 C C . GLN A 1 84 ? 15.896 5.231 -18.413 1.00 91.12 84 GLN A C 1
ATOM 657 O O . GLN A 1 84 ? 16.187 5.924 -19.390 1.00 91.12 84 GLN A O 1
ATOM 662 N N . LYS A 1 85 ? 16.533 4.087 -18.136 1.00 90.88 85 LYS A N 1
ATOM 663 C CA . LYS A 1 85 ? 17.629 3.550 -18.953 1.00 90.88 85 LYS A CA 1
ATOM 664 C C . LYS A 1 85 ? 17.169 3.208 -20.361 1.00 90.88 85 LYS A C 1
ATOM 666 O O . LYS A 1 85 ? 17.912 3.437 -21.308 1.00 90.88 85 LYS A O 1
ATOM 671 N N . THR A 1 86 ? 15.947 2.704 -20.510 1.00 87.00 86 THR A N 1
ATOM 672 C CA . THR A 1 86 ? 15.370 2.439 -21.831 1.00 87.00 86 THR A CA 1
ATOM 673 C C . THR A 1 86 ? 15.207 3.734 -22.621 1.00 87.00 86 THR A C 1
ATOM 675 O O . THR A 1 86 ? 15.675 3.798 -23.754 1.00 87.00 86 THR A O 1
ATOM 678 N N . THR A 1 87 ? 14.646 4.783 -22.010 1.00 83.62 87 THR A N 1
ATOM 679 C CA . THR A 1 87 ? 14.522 6.110 -22.636 1.00 83.62 87 THR A CA 1
ATOM 680 C C . THR A 1 87 ? 15.882 6.656 -23.075 1.00 83.62 87 THR A C 1
ATOM 682 O O . THR A 1 87 ? 16.009 7.154 -24.194 1.00 83.62 87 THR A O 1
ATOM 685 N N . TYR A 1 88 ? 16.911 6.500 -22.235 1.00 83.69 88 TYR A N 1
ATOM 686 C CA . TYR A 1 88 ? 18.280 6.914 -22.553 1.00 83.69 88 TYR A CA 1
ATOM 687 C C . TYR A 1 88 ? 18.879 6.132 -23.736 1.00 83.69 88 TYR A C 1
ATOM 689 O O . TYR A 1 88 ? 19.476 6.715 -24.636 1.00 83.69 88 TYR A O 1
ATOM 697 N N . LEU A 1 89 ? 18.682 4.808 -23.783 1.00 80.56 89 LEU A N 1
ATOM 698 C CA . LEU A 1 89 ? 19.162 3.959 -24.883 1.00 80.56 89 LEU A CA 1
ATOM 699 C C . LEU A 1 89 ? 18.506 4.288 -26.225 1.00 80.56 89 LEU A C 1
ATOM 701 O O . LEU A 1 89 ? 19.101 4.046 -27.272 1.00 80.56 89 LEU A O 1
ATOM 705 N N . THR A 1 90 ? 17.278 4.802 -26.211 1.00 76.00 90 THR A N 1
ATOM 706 C CA . THR A 1 90 ? 16.537 5.194 -27.420 1.00 76.00 90 THR A CA 1
ATOM 707 C C . THR A 1 90 ? 16.742 6.654 -27.822 1.00 76.00 90 THR A C 1
ATOM 709 O O . THR A 1 90 ? 16.235 7.078 -28.858 1.00 76.00 90 THR A O 1
ATOM 712 N N . GLY A 1 91 ? 17.459 7.440 -27.018 1.00 74.69 91 GLY A N 1
ATOM 713 C CA . GLY A 1 91 ? 17.655 8.862 -27.261 1.00 74.69 91 GLY A CA 1
ATOM 714 C C . GLY A 1 91 ? 18.802 9.180 -28.224 1.00 74.69 91 GLY A C 1
ATOM 715 O O . GLY A 1 91 ? 19.751 8.416 -28.392 1.00 74.69 91 GLY A O 1
ATOM 716 N N . ALA A 1 92 ? 18.751 10.376 -28.818 1.00 67.56 92 ALA A N 1
ATOM 717 C CA . ALA A 1 92 ? 19.745 10.864 -29.786 1.00 67.56 92 ALA A CA 1
ATOM 718 C C . ALA A 1 92 ? 21.182 10.976 -29.226 1.00 67.56 92 ALA A C 1
ATOM 720 O O . ALA A 1 92 ? 22.146 11.095 -29.977 1.00 67.56 92 ALA A O 1
ATOM 721 N N . HIS A 1 93 ? 21.336 10.917 -27.902 1.00 70.12 93 HIS A N 1
ATOM 722 C CA . HIS A 1 93 ? 22.610 10.954 -27.181 1.00 70.12 93 HIS A CA 1
ATOM 723 C C . HIS A 1 93 ? 23.437 9.664 -27.311 1.00 70.12 93 HIS A C 1
ATOM 725 O O . HIS A 1 93 ? 24.604 9.660 -26.926 1.00 70.12 93 HIS A O 1
ATOM 731 N N . TRP A 1 94 ? 22.877 8.590 -27.880 1.00 70.50 94 TRP A N 1
ATOM 732 C CA . TRP A 1 94 ? 23.583 7.318 -28.081 1.00 70.50 94 TRP A CA 1
ATOM 733 C C . TRP A 1 94 ? 24.707 7.382 -29.146 1.00 70.50 94 TRP A C 1
ATOM 735 O O . TRP A 1 94 ? 25.533 6.472 -29.240 1.00 70.50 94 TRP A O 1
ATOM 745 N N . GLY A 1 95 ? 24.811 8.490 -29.895 1.00 68.75 95 GLY A N 1
ATOM 746 C CA . GLY A 1 95 ? 25.988 8.843 -30.700 1.00 68.75 95 GLY A CA 1
ATOM 747 C C . GLY A 1 95 ? 26.429 7.750 -31.684 1.00 68.75 95 GLY A C 1
ATOM 748 O O . GLY A 1 95 ? 25.608 7.161 -32.373 1.00 68.75 95 GLY A O 1
ATOM 749 N N . SER A 1 96 ? 27.735 7.458 -31.725 1.00 64.50 96 SER A N 1
ATOM 750 C CA . SER A 1 96 ? 28.364 6.454 -32.614 1.00 64.50 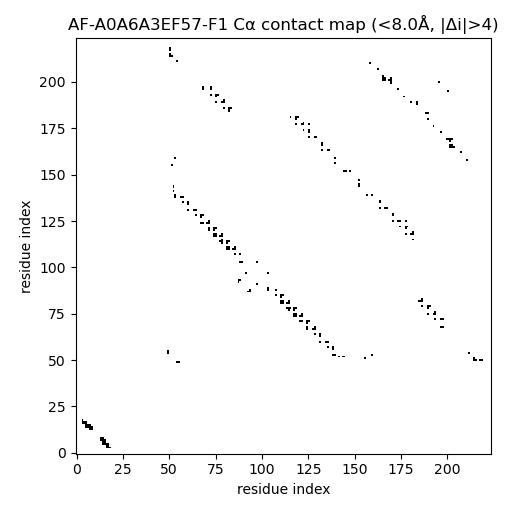96 SER A CA 1
ATOM 751 C C . SER A 1 96 ? 27.855 5.011 -32.406 1.00 64.50 96 SER A C 1
ATOM 753 O O . SER A 1 96 ? 27.999 4.158 -33.276 1.00 64.50 96 SER A O 1
ATOM 755 N N . LEU A 1 97 ? 27.208 4.720 -31.270 1.00 63.41 97 LEU A N 1
ATOM 756 C CA . LEU A 1 97 ? 26.608 3.409 -30.994 1.00 63.41 97 LEU A CA 1
ATOM 757 C C . LEU A 1 97 ? 25.161 3.289 -31.503 1.00 63.41 97 LEU A C 1
ATOM 759 O O . LEU A 1 97 ? 24.583 2.204 -31.402 1.00 63.41 97 LEU A O 1
ATOM 763 N N . ALA A 1 98 ? 24.571 4.359 -32.051 1.00 61.78 98 ALA A N 1
ATOM 764 C CA . ALA A 1 98 ? 23.239 4.339 -32.671 1.00 61.78 98 ALA A CA 1
ATOM 765 C C . ALA A 1 98 ? 23.151 3.340 -33.834 1.00 61.78 98 ALA A C 1
ATOM 767 O O . ALA A 1 98 ? 22.120 2.695 -34.012 1.00 61.78 98 ALA A O 1
ATOM 768 N N . ASP A 1 99 ? 24.263 3.118 -34.537 1.00 65.62 99 ASP A N 1
ATOM 769 C CA . ASP A 1 99 ? 24.347 2.168 -35.650 1.00 65.62 99 ASP A CA 1
ATOM 770 C C . ASP A 1 99 ? 24.382 0.698 -35.179 1.00 65.62 99 ASP A C 1
ATOM 772 O O . ASP A 1 99 ? 24.163 -0.234 -35.954 1.00 6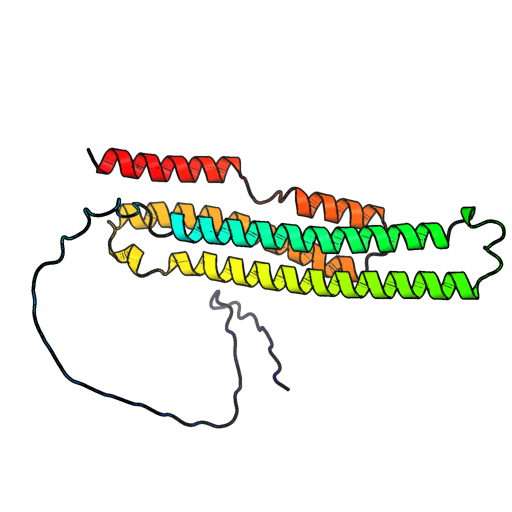5.62 99 ASP A O 1
ATOM 776 N N . CYS A 1 100 ? 24.587 0.454 -33.878 1.00 75.81 100 CYS A N 1
ATOM 777 C CA . CYS A 1 100 ? 24.545 -0.875 -33.266 1.00 75.81 100 CYS A CA 1
ATOM 778 C C . CYS A 1 100 ? 23.119 -1.273 -32.841 1.00 75.81 100 CYS A C 1
ATOM 780 O O . CYS A 1 100 ? 22.885 -1.665 -31.694 1.00 75.81 100 CYS A O 1
ATOM 782 N N . GLY A 1 101 ? 22.164 -1.237 -33.776 1.00 76.31 101 GLY A N 1
ATOM 783 C CA . GLY A 1 101 ? 20.745 -1.524 -33.510 1.00 76.31 101 GLY A CA 1
ATOM 784 C C . GLY A 1 101 ? 20.482 -2.892 -32.860 1.00 76.31 101 GLY A C 1
ATOM 785 O O . GLY A 1 101 ? 19.593 -3.029 -32.020 1.00 76.31 101 GLY A O 1
ATOM 786 N N . GLN A 1 102 ? 21.308 -3.907 -33.149 1.00 82.50 102 GLN A N 1
ATOM 787 C CA . GLN A 1 102 ? 21.217 -5.207 -32.467 1.00 82.50 102 GLN A CA 1
ATOM 788 C C . GLN A 1 102 ? 21.568 -5.126 -30.973 1.00 82.50 102 GLN A C 1
ATOM 790 O O . GLN A 1 102 ? 20.949 -5.810 -30.157 1.00 82.50 102 GLN A O 1
ATOM 795 N N . LEU A 1 103 ? 22.564 -4.315 -30.603 1.00 82.69 103 LEU A N 1
ATOM 796 C CA . LEU A 1 103 ? 22.966 -4.131 -29.209 1.00 82.69 103 LEU A CA 1
ATOM 797 C C . LEU A 1 103 ? 21.900 -3.340 -28.450 1.00 82.69 103 LEU A C 1
ATOM 799 O O . LEU A 1 103 ? 21.505 -3.751 -27.361 1.00 82.69 103 LEU A O 1
ATOM 803 N N . GLN A 1 104 ? 21.402 -2.262 -29.060 1.00 83.81 104 GLN A N 1
ATOM 804 C CA . GLN A 1 104 ? 20.314 -1.450 -28.522 1.00 83.81 104 GLN A CA 1
ATOM 805 C C . GLN A 1 104 ? 19.063 -2.306 -28.278 1.00 83.81 104 GLN A C 1
ATOM 807 O O . GLN A 1 104 ? 18.578 -2.369 -27.152 1.00 83.81 104 GLN A O 1
ATOM 812 N N . GLY A 1 105 ? 18.606 -3.061 -29.285 1.00 84.62 105 GLY A N 1
ATOM 813 C CA . GLY A 1 105 ? 17.437 -3.935 -29.159 1.00 84.62 105 GLY A CA 1
ATOM 814 C C . GLY A 1 105 ? 17.592 -4.993 -28.061 1.00 84.62 105 GLY A C 1
ATOM 815 O O . GLY A 1 105 ? 16.676 -5.208 -27.266 1.00 84.62 105 GLY A O 1
ATOM 816 N N . ARG A 1 106 ? 18.776 -5.612 -27.943 1.00 87.31 106 ARG A N 1
ATOM 817 C CA . ARG A 1 106 ? 19.068 -6.573 -26.864 1.00 87.31 106 ARG A CA 1
ATOM 818 C C . ARG A 1 106 ? 19.073 -5.918 -25.482 1.00 87.31 106 ARG A C 1
ATOM 820 O O . ARG A 1 106 ? 18.565 -6.516 -24.534 1.00 87.31 106 ARG A O 1
ATOM 827 N N . ALA A 1 107 ? 19.658 -4.730 -25.348 1.00 87.50 107 ALA A N 1
ATOM 828 C CA . ALA A 1 107 ? 19.715 -4.006 -24.082 1.00 87.50 107 ALA A CA 1
ATOM 829 C C . ALA A 1 107 ? 18.316 -3.561 -23.631 1.00 87.50 107 ALA A C 1
ATOM 831 O O . ALA A 1 107 ? 17.924 -3.854 -22.502 1.00 87.50 107 ALA A O 1
ATOM 832 N N . SER A 1 108 ? 17.534 -2.954 -24.528 1.00 87.88 108 SER A N 1
ATOM 833 C CA . SER A 1 108 ? 16.154 -2.542 -24.257 1.00 87.88 108 SER A CA 1
ATOM 834 C C . SER A 1 108 ? 15.265 -3.732 -23.893 1.00 87.88 108 SER A C 1
ATOM 836 O O . SER A 1 108 ? 14.553 -3.665 -22.897 1.00 87.88 108 SER A O 1
ATOM 838 N N . SER A 1 109 ? 15.353 -4.854 -24.619 1.00 90.31 109 SER A N 1
ATOM 839 C CA . SER A 1 109 ? 14.601 -6.074 -24.281 1.00 90.31 109 SER A CA 1
ATOM 840 C C . SER A 1 109 ? 14.907 -6.558 -22.862 1.00 90.31 109 SER A C 1
ATOM 842 O O . SER A 1 109 ? 13.990 -6.853 -22.102 1.00 90.31 109 SER A O 1
ATOM 844 N N . ARG A 1 110 ? 16.186 -6.589 -22.464 1.00 92.75 110 ARG A N 1
ATOM 845 C CA . ARG A 1 110 ? 16.583 -7.021 -21.113 1.00 92.75 110 ARG A CA 1
ATOM 846 C C . ARG A 1 110 ? 16.075 -6.089 -20.014 1.00 92.75 110 ARG A C 1
ATOM 848 O O . ARG A 1 110 ? 15.743 -6.570 -18.929 1.00 92.75 110 ARG A O 1
ATOM 855 N N . LEU A 1 111 ? 16.049 -4.781 -20.271 1.00 92.31 111 LEU A N 1
ATOM 856 C CA . LEU A 1 111 ? 15.510 -3.794 -19.333 1.00 92.31 111 LEU A CA 1
ATOM 857 C C . LEU A 1 111 ? 13.994 -3.941 -19.186 1.00 92.31 111 LEU A C 1
ATOM 859 O O . LEU A 1 111 ? 13.504 -3.943 -18.060 1.00 92.31 111 LEU A O 1
ATOM 863 N N . TRP A 1 112 ? 13.268 -4.160 -20.284 1.00 91.12 112 TRP A N 1
ATOM 864 C CA . TRP A 1 112 ? 11.831 -4.442 -20.233 1.00 91.12 112 TRP A CA 1
ATOM 865 C C . TRP A 1 112 ? 11.513 -5.742 -19.499 1.00 91.12 112 TRP A C 1
ATOM 867 O O . TRP A 1 112 ? 10.633 -5.757 -18.641 1.00 91.12 112 TRP A O 1
ATOM 877 N N . ASP A 1 113 ? 12.281 -6.807 -19.735 1.00 93.25 113 ASP A N 1
ATOM 878 C CA . ASP A 1 113 ? 12.123 -8.060 -18.993 1.00 93.25 113 ASP A CA 1
ATOM 879 C C . ASP A 1 113 ? 12.349 -7.860 -17.485 1.00 93.25 113 ASP A C 1
ATOM 881 O O . ASP A 1 113 ? 11.682 -8.480 -16.652 1.00 93.25 113 ASP A O 1
ATOM 885 N N . LEU A 1 114 ? 13.313 -7.011 -17.108 1.00 93.88 114 LEU A N 1
ATOM 886 C CA . LEU A 1 114 ? 13.563 -6.663 -15.710 1.00 93.88 114 LEU A CA 1
ATOM 887 C C . LEU A 1 114 ? 12.406 -5.854 -15.118 1.00 93.88 114 LEU A C 1
ATOM 889 O O . LEU A 1 114 ? 11.918 -6.220 -14.047 1.00 93.88 114 LEU A O 1
ATOM 893 N N . ALA A 1 115 ? 11.942 -4.818 -15.820 1.00 93.19 115 ALA A N 1
ATOM 894 C CA . ALA A 1 115 ? 10.803 -3.999 -15.412 1.00 93.19 115 ALA A CA 1
ATOM 895 C C . ALA A 1 115 ? 9.544 -4.854 -15.209 1.00 93.19 115 ALA A C 1
ATOM 897 O O . ALA A 1 115 ? 8.877 -4.742 -14.181 1.00 93.19 115 ALA A O 1
ATOM 898 N N . HIS A 1 116 ? 9.267 -5.785 -16.124 1.00 93.25 116 HIS A N 1
ATOM 899 C CA . HIS A 1 116 ? 8.118 -6.680 -16.028 1.00 93.25 116 HIS A CA 1
ATOM 900 C C . HIS A 1 116 ? 8.221 -7.631 -14.825 1.00 93.25 116 HIS A C 1
ATOM 902 O O . HIS A 1 116 ? 7.266 -7.792 -14.064 1.00 93.25 116 HIS A O 1
ATOM 908 N N . ARG A 1 117 ? 9.404 -8.216 -14.574 1.00 95.25 117 ARG A N 1
ATOM 909 C CA . ARG A 1 117 ? 9.632 -9.041 -13.371 1.00 95.25 117 ARG A CA 1
ATOM 910 C C . ARG A 1 117 ? 9.467 -8.246 -12.078 1.00 95.25 117 ARG A C 1
ATOM 912 O O . ARG A 1 117 ? 8.935 -8.785 -11.111 1.00 95.25 117 ARG A O 1
ATOM 919 N N . CYS A 1 118 ? 9.940 -7.003 -12.037 1.00 95.69 118 CYS A N 1
ATOM 920 C CA . CYS A 1 118 ? 9.769 -6.130 -10.877 1.00 95.69 118 CYS A CA 1
ATOM 921 C C . CYS A 1 118 ? 8.308 -5.716 -10.682 1.00 95.69 118 CYS A C 1
ATOM 923 O O . CYS A 1 118 ? 7.846 -5.728 -9.549 1.00 95.69 118 CYS A O 1
ATOM 925 N N . SER A 1 119 ? 7.566 -5.457 -11.760 1.00 94.19 119 SER A N 1
ATOM 926 C CA . SER A 1 119 ? 6.123 -5.175 -11.712 1.00 94.19 119 SER A CA 1
ATOM 927 C C . SER A 1 119 ? 5.340 -6.362 -11.149 1.00 94.19 119 SER A C 1
ATOM 929 O O . SER A 1 119 ? 4.521 -6.203 -10.252 1.00 94.19 119 SER A O 1
ATOM 931 N N . LYS A 1 120 ? 5.682 -7.588 -11.566 1.00 95.94 120 LYS A N 1
ATOM 932 C CA . LYS A 1 120 ? 5.102 -8.801 -10.977 1.00 95.94 120 LYS A CA 1
ATOM 933 C C . LYS A 1 120 ? 5.412 -8.943 -9.487 1.00 95.94 120 LYS A C 1
ATOM 935 O O . LYS A 1 120 ? 4.511 -9.209 -8.705 1.00 95.94 120 LYS A O 1
ATOM 940 N N . ARG A 1 121 ? 6.663 -8.711 -9.082 1.00 97.00 121 ARG A N 1
ATOM 941 C CA . ARG A 1 121 ? 7.029 -8.719 -7.656 1.00 97.00 121 ARG A CA 1
ATOM 942 C C . ARG A 1 121 ? 6.316 -7.622 -6.872 1.00 97.00 121 ARG A C 1
ATOM 944 O O . ARG A 1 121 ? 6.018 -7.830 -5.709 1.00 97.00 121 ARG A O 1
ATOM 951 N N . LEU A 1 122 ? 6.056 -6.465 -7.479 1.00 97.19 122 LEU A N 1
ATOM 952 C CA . LEU A 1 122 ? 5.273 -5.409 -6.844 1.00 97.19 122 LEU A CA 1
ATOM 953 C C . LEU A 1 122 ? 3.839 -5.877 -6.573 1.00 97.19 122 LEU A C 1
ATOM 955 O O . LEU A 1 122 ? 3.336 -5.630 -5.483 1.00 97.19 122 LEU A O 1
ATOM 959 N N . GLN A 1 123 ? 3.216 -6.583 -7.522 1.00 97.25 123 GLN A N 1
ATOM 960 C CA . GLN A 1 123 ? 1.904 -7.197 -7.308 1.00 97.25 123 GLN A CA 1
ATOM 961 C C . GLN A 1 123 ? 1.939 -8.208 -6.155 1.00 97.25 123 GLN A C 1
ATOM 963 O O . GLN A 1 123 ? 1.076 -8.154 -5.286 1.00 97.25 123 GLN A O 1
ATOM 968 N N . ASP A 1 124 ? 2.970 -9.059 -6.090 1.00 97.69 124 ASP A N 1
ATOM 969 C CA . ASP A 1 124 ? 3.140 -10.001 -4.975 1.00 97.69 124 ASP A CA 1
ATOM 970 C C . ASP A 1 124 ? 3.248 -9.263 -3.617 1.00 97.69 124 ASP A C 1
ATOM 972 O O . ASP A 1 124 ? 2.722 -9.726 -2.605 1.00 97.69 124 ASP A O 1
ATOM 976 N N . GLU A 1 125 ? 3.903 -8.093 -3.573 1.00 98.00 125 GLU A N 1
ATOM 977 C CA . GLU A 1 125 ? 3.951 -7.267 -2.357 1.00 98.00 125 GLU A CA 1
ATOM 978 C C . GLU A 1 125 ? 2.587 -6.646 -2.018 1.00 98.00 125 GLU A C 1
ATOM 980 O O . GLU A 1 125 ? 2.244 -6.576 -0.840 1.00 98.00 125 GLU A O 1
ATOM 985 N N . VAL A 1 126 ? 1.789 -6.227 -3.008 1.00 98.25 126 VAL A N 1
ATOM 986 C CA . VAL A 1 126 ? 0.408 -5.754 -2.782 1.00 98.25 126 VAL A CA 1
ATOM 987 C C . VAL A 1 126 ? -0.469 -6.868 -2.219 1.00 98.25 126 VAL A C 1
ATOM 989 O O . VAL A 1 126 ? -1.198 -6.632 -1.256 1.00 98.25 126 VAL A O 1
ATOM 992 N N . ASP A 1 127 ? -0.361 -8.083 -2.752 1.00 98.31 127 ASP A N 1
ATOM 993 C CA . ASP A 1 127 ? -1.081 -9.245 -2.229 1.00 98.31 127 ASP A CA 1
ATOM 994 C C . ASP A 1 127 ? -0.676 -9.518 -0.766 1.00 98.31 127 ASP A C 1
ATOM 996 O O . ASP A 1 127 ? -1.527 -9.746 0.096 1.00 98.31 127 ASP A O 1
ATOM 1000 N N . GLY A 1 128 ? 0.616 -9.382 -0.443 1.00 98.50 128 GLY A N 1
ATOM 1001 C CA . GLY A 1 128 ? 1.109 -9.449 0.935 1.00 98.50 128 GLY A CA 1
ATOM 1002 C C . GLY A 1 128 ? 0.554 -8.345 1.847 1.00 98.50 128 GLY A C 1
ATOM 1003 O O . GLY A 1 128 ? 0.206 -8.612 2.999 1.00 98.50 128 GLY A O 1
ATOM 1004 N N . LEU A 1 129 ? 0.422 -7.110 1.352 1.00 98.56 129 LEU A N 1
ATOM 1005 C CA . LEU A 1 129 ? -0.234 -6.016 2.082 1.00 98.56 129 LEU A CA 1
ATOM 1006 C C . LEU A 1 129 ? -1.725 -6.306 2.314 1.00 98.56 129 LEU A C 1
ATOM 1008 O O . LEU A 1 129 ? -2.235 -6.034 3.403 1.00 98.56 129 LEU A O 1
ATOM 1012 N N . ALA A 1 130 ? -2.412 -6.911 1.343 1.00 98.62 130 ALA A N 1
ATOM 1013 C CA . ALA A 1 130 ? -3.803 -7.330 1.489 1.00 98.62 130 ALA A CA 1
ATOM 1014 C C . ALA A 1 130 ? -3.969 -8.412 2.568 1.00 98.62 130 ALA A C 1
ATOM 1016 O O . ALA A 1 130 ? -4.893 -8.330 3.381 1.00 98.62 130 ALA A O 1
ATOM 1017 N N . ASP A 1 131 ? -3.044 -9.371 2.650 1.00 98.62 131 ASP A N 1
ATOM 1018 C CA . ASP A 1 131 ? -3.013 -10.365 3.728 1.00 98.62 131 ASP A CA 1
ATOM 1019 C C . ASP A 1 131 ? -2.773 -9.716 5.103 1.00 98.62 131 ASP A C 1
ATOM 1021 O O . ASP A 1 131 ? -3.418 -10.078 6.095 1.00 98.62 131 ASP A O 1
ATOM 1025 N N . ILE A 1 132 ? -1.881 -8.720 5.184 1.00 98.62 132 ILE A N 1
ATOM 1026 C CA . ILE A 1 132 ? -1.655 -7.944 6.412 1.00 98.62 132 ILE A CA 1
ATOM 1027 C C . ILE A 1 132 ? -2.946 -7.231 6.834 1.00 98.62 132 ILE A C 1
ATOM 1029 O O . ILE A 1 132 ? -3.374 -7.388 7.980 1.00 98.62 132 ILE A O 1
ATOM 1033 N N . TYR A 1 133 ? -3.596 -6.520 5.913 1.00 98.50 133 TYR A N 1
ATOM 1034 C CA . TYR A 1 133 ? -4.859 -5.825 6.161 1.00 98.50 133 TYR A CA 1
ATOM 1035 C C . TYR A 1 133 ? -5.984 -6.787 6.576 1.00 98.50 133 TYR A C 1
ATOM 1037 O O . TYR A 1 133 ? -6.718 -6.521 7.528 1.00 98.50 133 TYR A O 1
ATOM 1045 N N . ALA A 1 134 ? -6.084 -7.960 5.945 1.00 98.19 134 ALA A N 1
ATOM 1046 C CA . ALA A 1 134 ? -7.055 -8.982 6.328 1.00 98.19 134 ALA A CA 1
ATOM 1047 C C . ALA A 1 134 ? -6.854 -9.464 7.775 1.00 98.19 134 ALA A C 1
ATOM 1049 O O . ALA A 1 134 ? -7.832 -9.722 8.478 1.00 98.19 134 ALA A O 1
ATOM 1050 N N . ARG A 1 135 ? -5.605 -9.558 8.252 1.00 97.56 135 ARG A N 1
ATOM 1051 C CA . ARG A 1 135 ? -5.314 -9.853 9.666 1.00 97.56 135 ARG A CA 1
ATOM 1052 C C . ARG A 1 135 ? -5.649 -8.676 10.581 1.00 97.56 135 ARG A C 1
ATOM 1054 O O . ARG A 1 135 ? -6.186 -8.923 11.653 1.00 97.56 135 ARG A O 1
ATOM 1061 N N . MET A 1 136 ? -5.411 -7.431 10.159 1.00 97.75 136 MET A N 1
ATOM 1062 C CA . MET A 1 136 ? -5.835 -6.248 10.925 1.00 97.75 136 MET A CA 1
ATOM 1063 C C . MET A 1 136 ? -7.356 -6.237 11.117 1.00 97.75 136 MET A C 1
ATOM 1065 O O . MET A 1 136 ? -7.833 -6.033 12.227 1.00 97.75 136 MET A O 1
ATOM 1069 N N . ARG A 1 137 ? -8.130 -6.550 10.069 1.00 96.75 137 ARG A N 1
ATOM 1070 C CA . ARG A 1 137 ? -9.597 -6.642 10.158 1.00 96.75 137 ARG A CA 1
ATOM 1071 C C . ARG A 1 137 ? -10.088 -7.701 11.145 1.00 96.75 137 ARG A C 1
ATOM 1073 O O . ARG A 1 137 ? -11.124 -7.502 11.768 1.00 96.75 137 ARG A O 1
ATOM 1080 N N . ARG A 1 138 ? -9.367 -8.816 11.303 1.00 95.25 138 ARG A N 1
ATOM 1081 C CA . ARG A 1 138 ? -9.732 -9.881 12.259 1.00 95.25 138 ARG A CA 1
ATOM 1082 C C . ARG A 1 138 ? -9.621 -9.444 13.720 1.00 95.25 138 ARG A C 1
ATOM 1084 O O . ARG A 1 138 ? -10.224 -10.090 14.565 1.00 95.25 138 ARG A O 1
ATOM 1091 N N . LEU A 1 139 ? -8.920 -8.345 14.012 1.00 93.88 139 LEU A N 1
ATOM 1092 C CA . LEU A 1 139 ? -8.861 -7.778 15.362 1.00 93.88 139 LEU A CA 1
ATOM 1093 C C . LEU A 1 139 ? -10.229 -7.267 15.852 1.00 93.88 139 LEU A C 1
ATOM 1095 O O . LEU A 1 139 ? -10.429 -7.143 17.056 1.00 93.88 139 LEU A O 1
ATOM 1099 N N . LEU A 1 140 ? -11.182 -7.005 14.945 1.00 91.00 140 LEU A N 1
ATOM 1100 C CA . LEU A 1 140 ? -12.562 -6.643 15.302 1.00 91.00 140 LEU A CA 1
ATOM 1101 C C . LEU A 1 140 ? -13.342 -7.806 15.929 1.00 91.00 140 LEU A C 1
ATOM 1103 O O . LEU A 1 140 ? -14.276 -7.575 16.684 1.00 91.00 140 LEU A O 1
ATOM 1107 N N . THR A 1 141 ? -12.984 -9.046 15.596 1.00 85.69 141 THR A N 1
ATOM 1108 C CA . THR A 1 141 ? -13.703 -10.259 16.017 1.00 85.69 141 THR A CA 1
ATOM 1109 C C . THR A 1 141 ? -12.922 -11.058 17.059 1.00 85.69 141 THR A C 1
ATOM 1111 O O . THR A 1 141 ? -13.097 -12.268 17.148 1.00 85.69 141 THR A O 1
ATOM 1114 N N . ASP A 1 142 ? -11.984 -10.425 17.762 1.00 79.94 142 ASP A N 1
ATOM 1115 C CA . ASP A 1 142 ? -11.161 -11.098 18.765 1.00 79.94 142 ASP A CA 1
ATOM 1116 C C . ASP A 1 142 ? -11.964 -11.314 20.056 1.00 79.94 142 ASP A C 1
ATOM 1118 O O . ASP A 1 142 ? -12.521 -10.367 20.615 1.00 79.94 142 ASP A O 1
ATOM 1122 N N . ASP A 1 143 ? -11.988 -12.555 20.545 1.00 69.75 143 ASP A N 1
ATOM 1123 C CA . ASP A 1 143 ? -12.732 -12.968 21.740 1.00 69.75 143 ASP A CA 1
ATOM 1124 C C . ASP A 1 143 ? -12.278 -12.215 23.007 1.00 69.75 143 ASP A C 1
ATOM 1126 O O . ASP A 1 143 ? -13.019 -12.136 23.988 1.00 69.75 143 ASP A O 1
ATOM 1130 N N . GLN A 1 144 ? -11.080 -11.613 23.006 1.00 68.12 144 GLN A N 1
ATOM 1131 C CA . GLN A 1 144 ? -10.628 -10.766 24.117 1.00 68.12 144 GLN A CA 1
ATOM 1132 C C . GLN A 1 144 ? -11.447 -9.476 24.287 1.00 68.12 144 GLN A C 1
ATOM 1134 O O . GLN A 1 144 ? -11.417 -8.878 25.365 1.00 68.12 144 GLN A O 1
ATOM 1139 N N . ALA A 1 145 ? -12.211 -9.063 23.270 1.00 65.19 145 ALA A N 1
ATOM 1140 C CA . ALA A 1 145 ? -13.114 -7.917 23.349 1.00 65.19 145 ALA A CA 1
ATOM 1141 C C . ALA A 1 145 ? -14.273 -8.136 24.344 1.00 65.19 145 ALA A C 1
ATOM 1143 O O . ALA A 1 145 ? -14.749 -7.173 24.945 1.00 65.19 145 ALA A O 1
ATOM 1144 N N . GLU A 1 146 ? -14.681 -9.390 24.573 1.00 64.50 146 GLU A N 1
ATOM 1145 C CA . GLU A 1 146 ? -15.795 -9.769 25.463 1.00 64.50 146 GLU A CA 1
ATOM 1146 C C . GLU A 1 146 ? -15.481 -9.557 26.956 1.00 64.50 146 GLU A C 1
ATOM 1148 O O . GLU A 1 146 ? -16.370 -9.588 27.805 1.00 64.50 146 GLU A O 1
ATOM 1153 N N . ALA A 1 147 ? -14.210 -9.332 27.307 1.00 72.19 147 ALA A N 1
ATOM 1154 C CA . ALA A 1 147 ? -13.790 -9.079 28.685 1.00 72.19 147 ALA A CA 1
ATOM 1155 C C . ALA A 1 147 ? -13.962 -7.609 29.125 1.00 72.19 147 ALA A C 1
ATOM 1157 O O . ALA A 1 147 ? -13.729 -7.291 30.296 1.00 72.19 147 ALA A O 1
ATOM 1158 N N . LEU A 1 148 ? -14.323 -6.708 28.204 1.00 77.06 148 LEU A N 1
ATOM 1159 C CA . LEU A 1 148 ? -14.474 -5.275 28.455 1.00 77.06 148 LEU A CA 1
ATOM 1160 C C . LEU A 1 148 ? -15.938 -4.879 28.676 1.00 77.06 148 LEU A C 1
ATOM 1162 O O . LEU A 1 148 ? -16.861 -5.505 28.167 1.00 77.06 148 LEU A O 1
ATOM 1166 N N . ASP A 1 149 ? -16.143 -3.776 29.401 1.00 83.62 149 ASP A N 1
ATOM 1167 C CA . ASP A 1 149 ? -17.447 -3.109 29.457 1.00 83.62 149 ASP A CA 1
ATOM 1168 C C . ASP A 1 149 ? -17.914 -2.706 28.049 1.00 83.62 149 ASP A C 1
ATOM 1170 O O . ASP A 1 149 ? -17.129 -2.185 27.251 1.00 83.62 149 ASP A O 1
ATOM 1174 N N . GLU A 1 150 ? -19.204 -2.890 27.767 1.00 85.44 150 GLU A N 1
ATOM 1175 C CA . GLU A 1 15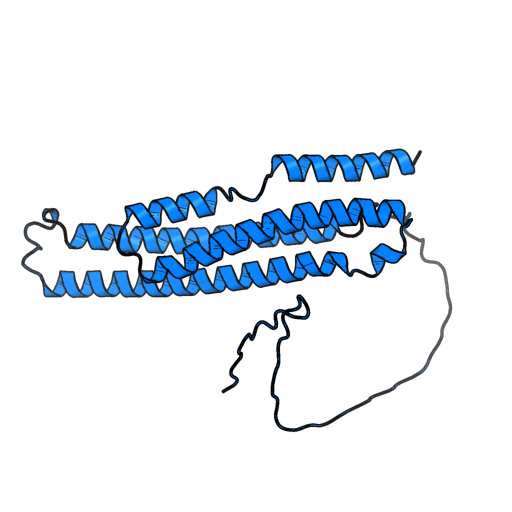0 ? -19.790 -2.707 26.435 1.00 85.44 150 GLU A CA 1
ATOM 1176 C C . GLU A 1 150 ? -19.531 -1.306 25.8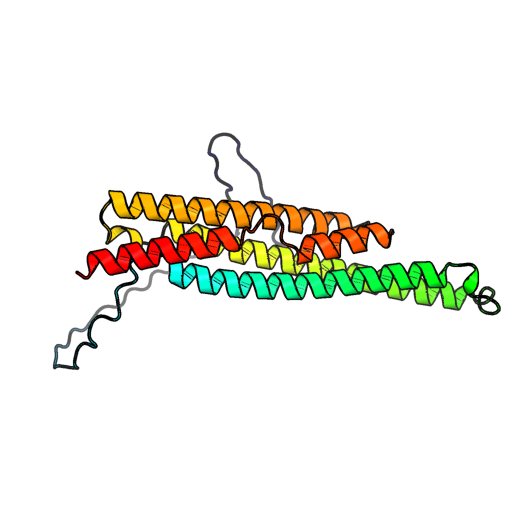60 1.00 85.44 150 GLU A C 1
ATOM 1178 O O . GLU A 1 150 ? -19.177 -1.157 24.690 1.00 85.44 150 GLU A O 1
ATOM 1183 N N . LYS A 1 151 ? -19.616 -0.256 26.687 1.00 87.25 151 LYS A N 1
ATOM 1184 C CA . LYS A 1 151 ? -19.370 1.121 26.236 1.00 87.25 151 LYS A CA 1
ATOM 1185 C C . LYS A 1 151 ? -17.903 1.339 25.860 1.00 87.25 151 LYS A C 1
ATOM 1187 O O . LYS A 1 151 ? -17.603 2.108 24.944 1.00 87.25 151 LYS A O 1
ATOM 1192 N N . ARG A 1 152 ? -16.979 0.693 26.576 1.00 85.00 152 ARG A N 1
ATOM 1193 C CA . ARG A 1 152 ? -15.537 0.760 26.288 1.00 85.00 152 ARG A CA 1
ATOM 1194 C C . ARG A 1 152 ? -15.192 -0.036 25.039 1.00 85.00 152 ARG A C 1
ATOM 1196 O O . ARG A 1 152 ? -14.485 0.483 24.179 1.00 85.00 152 ARG A O 1
ATOM 1203 N N . ARG A 1 153 ? -15.750 -1.24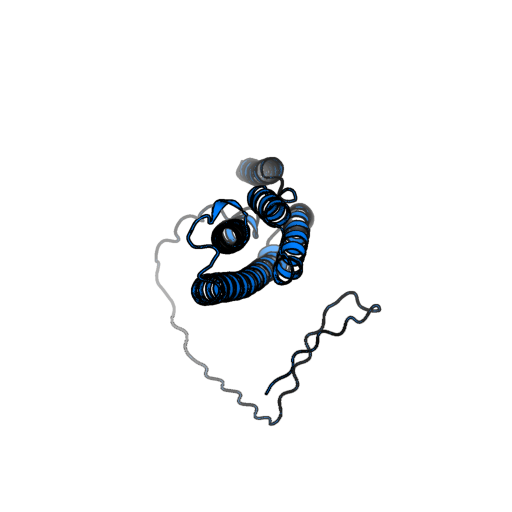2 24.920 1.00 87.62 153 ARG A N 1
ATOM 1204 C CA . ARG A 1 153 ? -15.632 -2.100 23.740 1.00 87.62 153 ARG A CA 1
ATOM 1205 C C . ARG A 1 153 ? -16.038 -1.335 22.481 1.00 87.62 153 ARG A C 1
ATOM 1207 O O . ARG A 1 153 ? -15.214 -1.175 21.588 1.00 87.62 153 ARG A O 1
ATOM 1214 N N . GLN A 1 154 ? -17.235 -0.741 22.474 1.00 90.06 154 GLN A N 1
ATOM 1215 C CA . GLN A 1 154 ? -17.732 0.076 21.360 1.00 90.06 154 GLN A CA 1
ATOM 1216 C C . GLN A 1 154 ? -16.809 1.255 21.026 1.00 90.06 154 GLN A C 1
ATOM 1218 O O . GLN A 1 154 ? -16.564 1.544 19.858 1.00 90.06 154 GLN A O 1
ATOM 1223 N N . ARG A 1 155 ? -16.267 1.945 22.039 1.00 91.06 155 ARG A N 1
ATOM 1224 C CA . ARG A 1 155 ? -15.344 3.065 21.811 1.00 91.06 155 ARG A CA 1
ATOM 1225 C C . ARG A 1 155 ? -14.066 2.607 21.111 1.00 91.06 155 ARG A C 1
ATOM 1227 O O . ARG A 1 155 ? -13.691 3.205 20.110 1.00 91.06 155 ARG A O 1
ATOM 1234 N N . TYR A 1 156 ? -13.393 1.580 21.625 1.00 92.50 156 TYR A N 1
ATOM 1235 C CA . TYR A 1 156 ? -12.164 1.077 21.008 1.00 92.50 156 TYR A CA 1
ATOM 1236 C C . TYR A 1 156 ? -12.420 0.415 19.653 1.00 92.50 156 TYR A C 1
ATOM 1238 O O . TYR A 1 156 ? -11.550 0.480 18.790 1.00 92.50 156 TYR A O 1
ATOM 1246 N N . GLU A 1 157 ? -13.596 -0.173 19.443 1.00 93.38 157 GLU A N 1
ATOM 1247 C CA . GLU A 1 157 ? -14.023 -0.685 18.140 1.00 93.38 157 GLU A CA 1
ATOM 1248 C C . GLU A 1 157 ? -14.134 0.451 17.111 1.00 93.38 157 GLU A C 1
ATOM 1250 O O . GLU A 1 157 ? -13.590 0.333 16.016 1.00 93.38 157 GLU A O 1
ATOM 1255 N N . LEU A 1 158 ? -14.734 1.591 17.479 1.00 94.50 158 LEU A N 1
ATOM 1256 C CA . LEU A 1 158 ? -14.789 2.777 16.614 1.00 94.50 158 LEU A CA 1
ATOM 1257 C C . LEU A 1 158 ? -13.393 3.307 16.262 1.00 94.50 158 LEU A C 1
ATOM 1259 O O . LEU A 1 158 ? -13.147 3.638 15.104 1.00 94.50 158 LEU A O 1
ATOM 1263 N N . LEU A 1 159 ? -12.474 3.346 17.232 1.00 95.69 159 LEU A N 1
ATOM 1264 C CA . LEU A 1 159 ? -11.088 3.747 16.969 1.00 95.69 159 LEU A CA 1
ATOM 1265 C C . LEU A 1 159 ? -10.392 2.768 16.010 1.00 95.69 159 LEU A C 1
ATOM 1267 O O . LEU A 1 159 ? -9.695 3.197 15.095 1.00 95.69 159 LEU A O 1
ATOM 1271 N N . LEU A 1 160 ? -10.601 1.458 16.173 1.00 96.38 160 LEU A N 1
ATOM 1272 C CA . LEU A 1 160 ? -10.044 0.459 15.258 1.00 96.38 160 LEU A CA 1
ATOM 1273 C C . LEU A 1 160 ? -10.628 0.592 13.848 1.00 96.38 160 LEU A C 1
ATOM 1275 O O . LEU A 1 160 ? -9.889 0.473 12.876 1.00 96.38 160 LEU A O 1
ATOM 1279 N N . LEU A 1 161 ? -11.930 0.851 13.714 1.00 97.56 161 LEU A N 1
ATOM 1280 C CA . LEU A 1 161 ? -12.565 1.078 12.414 1.00 97.56 161 LEU A CA 1
ATOM 1281 C C . LEU A 1 161 ? -11.973 2.298 11.696 1.00 97.56 161 LEU A C 1
ATOM 1283 O O . LEU A 1 161 ? -11.717 2.221 10.496 1.00 97.56 161 LEU A O 1
ATOM 1287 N N . GLU A 1 162 ? -11.702 3.383 12.427 1.00 97.62 162 GLU A N 1
ATOM 1288 C CA . GLU A 1 162 ? -11.018 4.566 11.893 1.00 97.62 162 GLU A CA 1
ATOM 1289 C C . GLU A 1 162 ? -9.625 4.204 11.352 1.00 97.62 162 GLU A C 1
ATOM 1291 O O . GLU A 1 162 ? -9.297 4.516 10.205 1.00 97.62 162 GLU A O 1
ATOM 1296 N N . VAL A 1 163 ? -8.835 3.466 12.137 1.00 98.00 163 VAL A N 1
ATOM 1297 C CA . VAL A 1 163 ? -7.520 2.969 11.712 1.00 98.00 163 VAL A CA 1
ATOM 1298 C C . VAL A 1 163 ? -7.649 2.096 10.463 1.00 98.00 163 VAL A C 1
ATOM 1300 O O . VAL A 1 163 ? -6.942 2.312 9.483 1.00 98.00 163 VAL A O 1
ATOM 1303 N N . LEU A 1 164 ? -8.562 1.122 10.453 1.00 98.31 164 LEU A N 1
ATOM 1304 C CA . LEU A 1 164 ? -8.744 0.205 9.325 1.00 98.31 164 LEU A CA 1
ATOM 1305 C C . LEU A 1 164 ? -9.133 0.931 8.031 1.00 98.31 164 LEU A C 1
ATOM 1307 O O . LEU A 1 164 ? -8.665 0.524 6.969 1.00 98.31 164 LEU A O 1
ATOM 1311 N N . ALA A 1 165 ? -9.922 2.004 8.104 1.00 98.31 165 ALA A N 1
ATOM 1312 C CA . ALA A 1 165 ? -10.276 2.802 6.933 1.00 98.31 165 ALA A CA 1
ATOM 1313 C C . ALA A 1 165 ? -9.037 3.435 6.271 1.00 98.31 165 ALA A C 1
ATOM 1315 O O . ALA A 1 165 ? -8.897 3.384 5.048 1.00 98.31 165 ALA A O 1
ATOM 1316 N N . MET A 1 166 ? -8.086 3.953 7.060 1.00 98.44 166 MET A N 1
ATOM 1317 C CA . MET A 1 166 ? -6.825 4.505 6.534 1.00 98.44 166 MET A CA 1
ATOM 1318 C C . MET A 1 166 ? -6.027 3.457 5.743 1.00 98.44 166 MET A C 1
ATOM 1320 O O . MET A 1 166 ? -5.577 3.714 4.625 1.00 98.44 166 MET A O 1
ATOM 1324 N N . TYR A 1 167 ? -5.882 2.250 6.302 1.00 98.50 167 TYR A N 1
ATOM 1325 C CA . TYR A 1 167 ? -5.151 1.157 5.649 1.00 98.50 167 TYR A CA 1
ATOM 1326 C C . TYR A 1 167 ? -5.879 0.610 4.422 1.00 98.50 167 TYR A C 1
ATOM 1328 O O . TYR A 1 167 ? -5.225 0.226 3.455 1.00 98.50 167 TYR A O 1
ATOM 1336 N N . GLU A 1 168 ? -7.212 0.584 4.434 1.00 98.44 168 GLU A N 1
ATOM 1337 C CA . GLU A 1 168 ? -8.008 0.184 3.274 1.00 98.44 168 GLU A CA 1
ATOM 1338 C C . GLU A 1 168 ? -7.784 1.137 2.100 1.00 98.44 168 GLU A C 1
ATOM 1340 O O . GLU A 1 168 ? -7.455 0.698 0.997 1.00 98.44 168 GLU A O 1
ATOM 1345 N N . HIS A 1 169 ? -7.899 2.444 2.343 1.00 98.19 169 HIS A N 1
ATOM 1346 C CA . HIS A 1 169 ? -7.669 3.457 1.318 1.00 98.19 169 HIS A CA 1
ATOM 1347 C C . HIS A 1 169 ? -6.239 3.402 0.772 1.00 98.19 169 HIS A C 1
ATOM 1349 O O . HIS A 1 169 ? -6.043 3.437 -0.445 1.00 98.19 169 HIS A O 1
ATOM 1355 N N . GLU A 1 170 ? -5.244 3.233 1.645 1.00 98.38 170 GLU A N 1
ATOM 1356 C CA . GLU A 1 170 ? -3.855 3.083 1.214 1.00 98.38 170 GLU A CA 1
ATOM 1357 C C . GLU A 1 170 ? -3.640 1.798 0.396 1.00 98.38 170 GLU A C 1
ATOM 1359 O O . GLU A 1 170 ? -2.952 1.826 -0.626 1.00 98.38 170 GLU A O 1
ATOM 1364 N N . LEU A 1 171 ? -4.247 0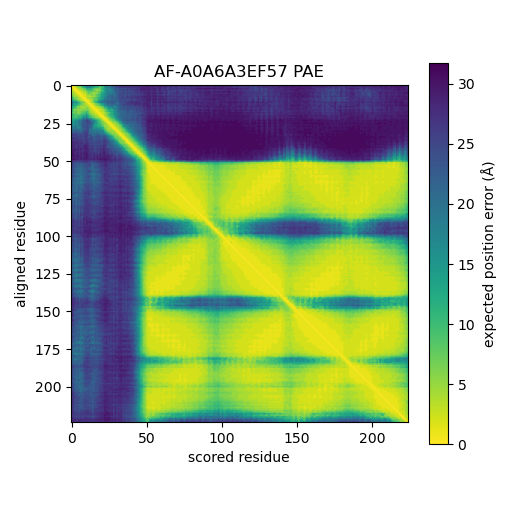.673 0.793 1.00 98.50 171 LEU A N 1
ATOM 1365 C CA . LEU A 1 171 ? -4.165 -0.585 0.048 1.00 98.50 171 LEU A CA 1
ATOM 1366 C C . LEU A 1 171 ? -4.752 -0.442 -1.358 1.00 98.50 171 LEU A C 1
ATOM 1368 O O . LEU A 1 171 ? -4.152 -0.911 -2.329 1.00 98.50 171 LEU A O 1
ATOM 1372 N N . VAL A 1 172 ? -5.906 0.217 -1.477 1.00 98.25 172 VAL A N 1
ATOM 1373 C CA . VAL A 1 172 ? -6.548 0.486 -2.768 1.00 98.25 172 VAL A CA 1
ATOM 1374 C C . VAL A 1 172 ? -5.635 1.344 -3.640 1.00 98.25 172 VAL A C 1
ATOM 1376 O O . VAL A 1 172 ? -5.365 0.969 -4.780 1.00 98.25 172 VAL A O 1
ATOM 1379 N N . ALA A 1 173 ? -5.086 2.438 -3.104 1.00 97.50 173 ALA A N 1
ATOM 1380 C CA . ALA A 1 173 ? -4.162 3.299 -3.840 1.00 97.50 173 ALA A CA 1
ATOM 1381 C C . ALA A 1 173 ? -2.930 2.526 -4.349 1.00 97.50 173 ALA A C 1
ATOM 1383 O O . ALA A 1 173 ? -2.560 2.628 -5.520 1.00 97.50 173 ALA A O 1
ATOM 1384 N N . LYS A 1 174 ? -2.328 1.683 -3.501 1.00 97.75 174 LYS A N 1
ATOM 1385 C CA . LYS A 1 174 ? -1.187 0.833 -3.876 1.00 97.75 174 LYS A CA 1
ATOM 1386 C C . LYS A 1 174 ? -1.546 -0.221 -4.923 1.00 97.75 174 LYS A C 1
ATOM 1388 O O . LYS A 1 174 ? -0.752 -0.469 -5.829 1.00 97.75 174 LYS A O 1
ATOM 1393 N N . SER A 1 175 ? -2.742 -0.796 -4.839 1.00 97.38 175 SER A N 1
ATOM 1394 C CA . SER A 1 175 ? -3.246 -1.761 -5.823 1.00 97.38 175 SER A CA 1
ATOM 1395 C C . SER A 1 175 ? -3.441 -1.121 -7.197 1.00 97.38 175 SER A C 1
ATOM 1397 O O . SER A 1 175 ? -3.085 -1.722 -8.208 1.00 97.38 175 SER A O 1
ATOM 1399 N N . LEU A 1 176 ? -3.936 0.120 -7.244 1.00 96.06 176 LEU A N 1
ATOM 1400 C CA . LEU A 1 176 ? -4.071 0.878 -8.491 1.00 96.06 176 LEU A CA 1
ATOM 1401 C C . LEU A 1 176 ? -2.706 1.155 -9.131 1.00 96.06 176 LEU A C 1
ATOM 1403 O O . LEU A 1 176 ? -2.539 0.924 -10.326 1.00 96.06 176 LEU A O 1
ATOM 1407 N N . ILE A 1 177 ? -1.713 1.563 -8.332 1.00 95.88 177 ILE A N 1
ATOM 1408 C CA . ILE A 1 177 ? -0.334 1.748 -8.811 1.00 95.88 177 ILE A CA 1
ATOM 1409 C C . ILE A 1 177 ? 0.227 0.438 -9.383 1.00 95.88 177 ILE A C 1
ATOM 1411 O O . ILE A 1 177 ? 0.797 0.438 -10.472 1.00 95.88 177 ILE A O 1
ATOM 1415 N N . ALA A 1 178 ? 0.074 -0.681 -8.668 1.00 95.44 178 ALA A N 1
ATOM 1416 C CA . ALA A 1 178 ? 0.597 -1.973 -9.112 1.00 95.44 178 ALA A CA 1
ATOM 1417 C C . ALA A 1 178 ? -0.109 -2.514 -10.364 1.00 95.44 178 ALA A C 1
ATOM 1419 O O . ALA A 1 178 ? 0.532 -3.162 -11.187 1.00 95.44 178 ALA A O 1
ATOM 1420 N N . SER A 1 179 ? -1.397 -2.216 -10.542 1.00 93.25 179 SER A N 1
ATOM 1421 C CA . SER A 1 179 ? -2.118 -2.561 -11.766 1.00 93.25 179 SER A CA 1
ATOM 1422 C C . SER A 1 179 ? -1.642 -1.729 -12.959 1.00 93.25 179 SER A C 1
ATOM 1424 O O . SER A 1 179 ? -1.441 -2.280 -14.037 1.00 93.25 179 SER A O 1
ATOM 1426 N N . ASP A 1 180 ? -1.456 -0.418 -12.782 1.00 92.69 180 ASP A N 1
ATOM 1427 C CA . ASP A 1 180 ? -1.106 0.492 -13.880 1.00 92.69 180 ASP A CA 1
ATOM 1428 C C . ASP A 1 180 ? 0.368 0.378 -14.307 1.00 92.69 180 ASP A C 1
ATOM 1430 O O . ASP A 1 180 ? 0.702 0.505 -15.486 1.00 92.69 180 ASP A O 1
ATOM 1434 N N . ILE A 1 181 ? 1.276 0.068 -13.370 1.00 90.75 181 ILE A N 1
ATOM 1435 C CA . ILE A 1 181 ? 2.718 0.032 -13.654 1.00 90.75 181 ILE A CA 1
ATOM 1436 C C . ILE A 1 181 ? 3.094 -0.977 -14.752 1.00 90.75 181 ILE A C 1
ATOM 1438 O O . ILE A 1 181 ? 4.085 -0.770 -15.451 1.00 90.75 181 ILE A O 1
ATOM 1442 N N . PHE A 1 182 ? 2.310 -2.047 -14.928 1.00 79.19 182 PHE A N 1
ATOM 1443 C CA . PHE A 1 182 ? 2.563 -3.083 -15.933 1.00 79.19 182 PHE A CA 1
ATOM 1444 C C . PHE A 1 182 ? 2.601 -2.543 -17.364 1.00 79.19 182 PHE A C 1
ATOM 1446 O O . PHE A 1 182 ? 3.337 -3.078 -18.194 1.00 79.19 182 PHE A O 1
ATOM 1453 N N . GLU A 1 183 ? 1.830 -1.493 -17.640 1.00 81.00 183 GLU A N 1
ATOM 1454 C CA . GLU A 1 183 ? 1.717 -0.867 -18.960 1.00 81.00 183 GLU A CA 1
ATOM 1455 C C . GLU A 1 183 ? 2.452 0.484 -19.019 1.00 81.00 183 GLU A C 1
ATOM 1457 O O . GLU A 1 183 ? 2.493 1.156 -20.056 1.00 81.00 183 GLU A O 1
ATOM 1462 N N . CYS A 1 184 ? 3.083 0.891 -17.913 1.00 84.06 184 CYS A N 1
ATOM 1463 C CA . CYS A 1 184 ? 3.704 2.196 -17.794 1.00 84.06 184 CYS A CA 1
ATOM 1464 C C . CYS A 1 184 ? 5.051 2.251 -18.527 1.00 84.06 184 CYS A C 1
ATOM 1466 O O . CYS A 1 184 ? 6.036 1.619 -18.143 1.00 84.06 184 CYS A O 1
ATOM 1468 N N . SER A 1 185 ? 5.106 3.074 -19.574 1.00 81.00 185 SER A N 1
ATOM 1469 C CA . SER A 1 185 ? 6.322 3.320 -20.361 1.00 81.00 185 SER A CA 1
ATOM 1470 C C . SER A 1 185 ? 6.943 4.698 -20.152 1.00 81.00 185 SER A C 1
ATOM 1472 O O . SER A 1 185 ? 8.030 4.974 -20.658 1.00 81.00 185 SER A O 1
ATOM 1474 N N . LYS A 1 186 ? 6.277 5.570 -19.388 1.00 87.12 186 LYS A N 1
ATOM 1475 C CA . LYS A 1 186 ? 6.722 6.943 -19.138 1.00 87.12 186 LYS A CA 1
ATOM 1476 C C . LYS A 1 186 ? 7.409 7.039 -17.785 1.00 87.12 186 LYS A C 1
ATOM 1478 O O . LYS A 1 186 ? 6.775 6.857 -16.751 1.00 87.12 186 LYS A O 1
ATOM 1483 N N . HIS A 1 187 ? 8.688 7.405 -17.797 1.00 87.81 187 HIS A N 1
ATOM 1484 C CA . HIS A 1 187 ? 9.486 7.573 -16.581 1.00 87.81 187 HIS A CA 1
ATOM 1485 C C . HIS A 1 187 ? 8.852 8.545 -15.568 1.00 87.81 187 HIS A C 1
ATOM 1487 O O . HIS A 1 187 ? 8.823 8.255 -14.372 1.00 87.81 187 HIS A O 1
ATOM 1493 N N . ASP A 1 188 ? 8.304 9.669 -16.035 1.00 89.31 188 ASP A N 1
ATOM 1494 C CA . ASP A 1 188 ? 7.725 10.691 -15.153 1.00 89.31 188 ASP A CA 1
ATOM 1495 C C . ASP A 1 188 ? 6.515 10.150 -14.383 1.00 89.31 188 ASP A C 1
ATOM 1497 O O . ASP A 1 188 ? 6.379 10.391 -13.186 1.00 89.31 188 ASP A O 1
ATOM 1501 N N . THR A 1 189 ? 5.684 9.332 -15.035 1.00 92.00 189 THR A N 1
ATOM 1502 C CA . THR A 1 189 ? 4.555 8.645 -14.397 1.00 92.00 189 THR A CA 1
ATOM 1503 C C . THR A 1 189 ? 5.037 7.667 -13.326 1.00 92.00 189 THR A C 1
ATOM 1505 O O . THR A 1 189 ? 4.551 7.710 -12.197 1.00 92.00 189 THR A O 1
ATOM 1508 N N . VAL A 1 190 ? 6.049 6.844 -13.629 1.00 91.44 190 VAL A N 1
ATOM 1509 C CA . VAL A 1 190 ? 6.635 5.927 -12.634 1.00 91.44 190 VAL A CA 1
ATOM 1510 C C . VAL A 1 190 ? 7.223 6.690 -11.441 1.00 91.44 190 VAL A C 1
ATOM 1512 O O . VAL A 1 190 ? 7.105 6.248 -10.299 1.00 91.44 190 VAL A O 1
ATOM 1515 N N . THR A 1 191 ? 7.822 7.856 -11.682 1.00 92.62 191 THR A N 1
ATOM 1516 C CA . THR A 1 191 ? 8.373 8.715 -10.622 1.00 92.62 191 THR A CA 1
ATOM 1517 C C . THR A 1 191 ? 7.276 9.240 -9.695 1.00 92.62 191 THR A C 1
ATOM 1519 O O . THR A 1 191 ? 7.443 9.208 -8.475 1.00 92.62 191 THR A O 1
ATOM 1522 N N . VAL A 1 192 ? 6.131 9.658 -10.248 1.00 94.19 192 VAL A N 1
ATOM 1523 C CA . VAL A 1 192 ? 4.958 10.055 -9.452 1.00 94.19 192 VAL A CA 1
ATOM 1524 C C . VAL A 1 192 ? 4.466 8.885 -8.604 1.00 94.19 192 VAL A C 1
ATOM 1526 O O . VAL A 1 192 ? 4.278 9.049 -7.403 1.00 94.19 192 VAL A O 1
ATOM 1529 N N . TYR A 1 193 ? 4.342 7.686 -9.179 1.00 94.88 193 TYR A N 1
ATOM 1530 C CA . TYR A 1 193 ? 3.942 6.494 -8.425 1.00 94.88 193 TYR A CA 1
ATOM 1531 C C . TYR A 1 193 ? 4.903 6.147 -7.296 1.00 94.88 193 TYR A C 1
ATOM 1533 O O . TYR A 1 193 ? 4.461 5.809 -6.199 1.00 94.88 193 TYR A O 1
ATOM 1541 N N . LEU A 1 194 ? 6.209 6.269 -7.529 1.00 94.38 194 LEU A N 1
ATOM 1542 C CA . LEU A 1 194 ? 7.210 6.055 -6.493 1.00 94.38 194 LEU A CA 1
ATOM 1543 C C . LEU A 1 194 ? 7.043 7.054 -5.337 1.00 94.38 194 LEU A C 1
ATOM 1545 O O . LEU A 1 194 ? 7.097 6.645 -4.177 1.00 94.38 194 LEU A O 1
ATOM 1549 N N . ALA A 1 195 ? 6.806 8.333 -5.637 1.00 93.62 195 ALA A N 1
ATOM 1550 C CA . ALA A 1 195 ? 6.565 9.360 -4.624 1.00 93.62 195 ALA A CA 1
ATOM 1551 C C . ALA A 1 195 ? 5.259 9.105 -3.852 1.00 93.62 195 ALA A C 1
ATOM 1553 O O . ALA A 1 195 ? 5.267 9.082 -2.622 1.00 93.62 195 ALA A O 1
ATOM 1554 N N . SER A 1 196 ? 4.153 8.831 -4.551 1.00 94.31 196 SER A N 1
ATOM 1555 C CA . SER A 1 196 ? 2.866 8.493 -3.928 1.00 94.31 196 SER A CA 1
ATOM 1556 C C . SER A 1 196 ? 2.980 7.269 -3.019 1.00 94.31 196 SER A C 1
ATOM 1558 O O . SER A 1 196 ? 2.467 7.275 -1.902 1.00 94.31 196 SER A O 1
ATOM 1560 N N . TRP A 1 197 ? 3.712 6.240 -3.455 1.00 96.06 197 TRP A N 1
ATOM 1561 C CA . TRP A 1 197 ? 3.933 5.034 -2.663 1.00 96.06 197 TRP A CA 1
ATOM 1562 C C . TRP A 1 197 ? 4.693 5.310 -1.361 1.00 96.06 197 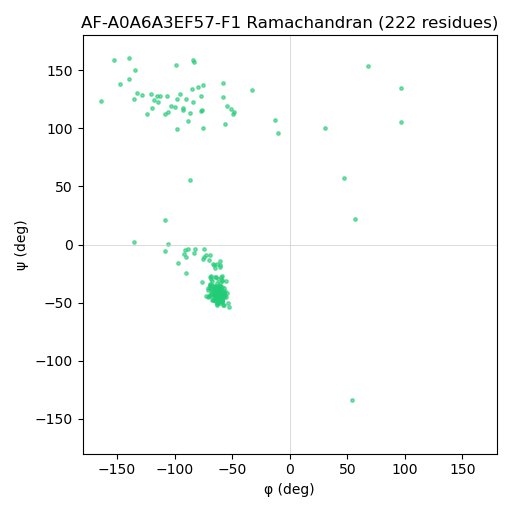TRP A C 1
ATOM 1564 O O . TRP A 1 197 ? 4.375 4.704 -0.335 1.00 96.06 197 TRP A O 1
ATOM 1574 N N . GLN A 1 198 ? 5.693 6.196 -1.411 1.00 93.81 198 GLN A N 1
ATOM 1575 C CA . GLN A 1 198 ? 6.511 6.594 -0.262 1.00 93.81 198 GLN A CA 1
ATOM 1576 C C . GLN A 1 198 ? 5.720 7.421 0.747 1.00 93.81 198 GLN A C 1
ATOM 1578 O O . GLN A 1 198 ? 5.820 7.174 1.948 1.00 93.81 198 GLN A O 1
ATOM 1583 N N . MET A 1 199 ? 4.927 8.373 0.255 1.00 93.00 199 MET A N 1
ATOM 1584 C CA . MET A 1 199 ? 4.213 9.309 1.114 1.00 93.00 199 MET A CA 1
ATOM 1585 C C . MET A 1 199 ? 3.097 8.660 1.929 1.00 93.00 199 MET A C 1
ATOM 1587 O O . MET A 1 199 ? 2.817 9.145 3.018 1.00 93.00 199 MET A O 1
ATOM 1591 N N . GLN A 1 200 ? 2.497 7.569 1.436 1.00 92.06 200 GLN A N 1
ATOM 1592 C CA . GLN A 1 200 ? 1.357 6.899 2.077 1.00 92.06 200 GLN A CA 1
ATOM 1593 C C . GLN A 1 200 ? 0.260 7.893 2.506 1.00 92.06 200 GLN A C 1
ATOM 1595 O O . GLN A 1 200 ? -0.059 7.982 3.692 1.00 92.06 200 GLN A O 1
ATOM 1600 N N . PRO A 1 201 ? -0.284 8.688 1.566 1.00 91.50 201 PRO A N 1
ATOM 1601 C CA . PRO A 1 201 ? -1.102 9.860 1.878 1.00 91.50 201 PRO A CA 1
ATOM 1602 C C . PRO A 1 201 ? -2.401 9.538 2.628 1.00 91.50 201 PRO A C 1
ATOM 1604 O O . PRO A 1 201 ? -3.004 10.445 3.193 1.00 91.50 201 PRO A O 1
ATOM 1607 N N . HIS A 1 202 ? -2.848 8.279 2.629 1.00 96.38 202 HIS A N 1
ATOM 1608 C CA . HIS A 1 202 ? -4.059 7.869 3.339 1.00 96.38 202 HIS A CA 1
ATOM 1609 C C . HIS A 1 202 ? -3.804 7.428 4.784 1.00 96.38 202 HIS A C 1
ATOM 1611 O O . HIS A 1 202 ? -4.761 7.256 5.536 1.00 96.38 202 HIS A O 1
ATOM 1617 N N . ILE A 1 203 ? -2.541 7.248 5.185 1.00 96.31 203 ILE A N 1
ATOM 1618 C CA . ILE A 1 203 ? -2.179 6.905 6.561 1.00 96.31 203 ILE A CA 1
ATOM 1619 C C . ILE A 1 203 ? -1.762 8.177 7.295 1.00 96.31 203 ILE A C 1
ATOM 1621 O O . ILE A 1 203 ? -0.613 8.615 7.207 1.00 96.31 203 ILE A O 1
ATOM 1625 N N . ASP A 1 204 ? -2.691 8.727 8.071 1.00 96.62 204 ASP A N 1
ATOM 1626 C CA . ASP A 1 204 ? -2.424 9.862 8.949 1.00 96.62 204 ASP A CA 1
ATOM 1627 C C . ASP A 1 204 ? -1.644 9.403 10.191 1.00 96.62 204 ASP A C 1
ATOM 1629 O O . ASP A 1 204 ? -2.187 8.825 11.134 1.00 96.62 204 ASP A O 1
ATOM 1633 N N . ARG A 1 205 ? -0.326 9.619 10.169 1.00 94.31 205 ARG A N 1
ATOM 1634 C CA . ARG A 1 205 ? 0.573 9.198 11.252 1.00 94.31 205 ARG A CA 1
ATOM 1635 C C . ARG A 1 205 ? 0.362 9.999 12.533 1.00 94.31 205 ARG A C 1
ATOM 1637 O O . ARG A 1 205 ? 0.466 9.406 13.602 1.00 94.31 205 ARG A O 1
ATOM 1644 N N . GLU A 1 206 ? 0.037 11.284 12.424 1.00 95.94 206 GLU A N 1
ATOM 1645 C CA . GLU A 1 206 ? -0.245 12.136 13.582 1.00 95.94 206 GLU A CA 1
ATOM 1646 C C . GLU A 1 206 ? -1.507 11.632 14.285 1.00 95.94 206 GLU A C 1
ATOM 1648 O O . GLU A 1 206 ? -1.493 11.361 15.486 1.00 95.94 206 GLU A O 1
ATOM 1653 N N . ARG A 1 207 ? -2.558 11.341 13.511 1.00 96.31 207 ARG A N 1
ATOM 1654 C CA . ARG A 1 207 ? -3.787 10.766 14.055 1.00 96.31 207 ARG A CA 1
ATOM 1655 C C . ARG A 1 207 ? -3.563 9.414 14.734 1.00 96.31 207 ARG A C 1
ATOM 1657 O O . ARG A 1 207 ? -4.127 9.160 15.796 1.00 96.31 207 ARG A O 1
ATOM 1664 N N . LEU A 1 208 ? -2.728 8.540 14.170 1.00 95.94 208 LEU A N 1
ATOM 1665 C CA . LEU A 1 208 ? -2.391 7.261 14.810 1.00 95.94 208 LEU A CA 1
ATOM 1666 C C . LEU A 1 208 ? -1.686 7.442 16.169 1.00 95.94 208 LEU A C 1
ATOM 1668 O O . LEU A 1 208 ? -1.935 6.662 17.090 1.00 95.94 208 LEU A O 1
ATOM 1672 N N . GLU A 1 209 ? -0.831 8.457 16.309 1.00 95.50 209 GLU A N 1
ATOM 1673 C CA . GLU A 1 209 ? -0.153 8.791 17.570 1.00 95.50 209 GLU A CA 1
ATOM 1674 C C . GLU A 1 209 ? -1.123 9.375 18.610 1.00 95.50 209 GLU A C 1
ATOM 1676 O O . GLU A 1 209 ? -1.068 9.013 19.792 1.00 95.50 209 GLU A O 1
ATOM 1681 N N . GLU A 1 210 ? -2.068 10.216 18.179 1.00 95.25 210 GLU A N 1
ATOM 1682 C CA . GLU A 1 210 ? -3.153 10.701 19.036 1.00 95.25 210 GLU A CA 1
ATOM 1683 C C . GLU A 1 210 ? -3.998 9.548 19.583 1.00 95.25 210 GLU A C 1
ATOM 1685 O O . GLU A 1 210 ? -4.277 9.494 20.782 1.00 95.25 210 GLU A O 1
ATOM 1690 N N . LEU A 1 211 ? -4.393 8.606 18.720 1.00 93.81 211 LEU A N 1
ATOM 1691 C CA . LEU A 1 211 ? -5.196 7.446 19.108 1.00 93.81 211 LEU A CA 1
ATOM 1692 C C . LEU A 1 211 ? -4.468 6.566 20.130 1.00 93.81 211 LEU A C 1
ATOM 1694 O O . LEU A 1 211 ? -5.072 6.158 21.124 1.00 93.81 211 LEU A O 1
ATOM 1698 N N . A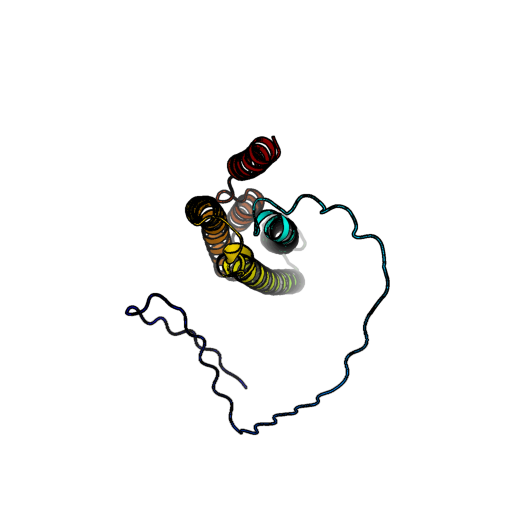SP A 1 212 ? -3.172 6.317 19.931 1.00 93.12 212 ASP A N 1
ATOM 1699 C CA . ASP A 1 212 ? -2.336 5.595 20.895 1.00 93.12 212 ASP A CA 1
ATOM 1700 C C . ASP A 1 212 ? -2.312 6.310 22.255 1.00 93.12 212 ASP A C 1
ATOM 1702 O O . ASP A 1 212 ? -2.539 5.694 23.298 1.00 93.12 212 ASP A O 1
ATOM 1706 N N . THR A 1 213 ? -2.129 7.632 22.241 1.00 91.69 213 THR A N 1
ATOM 1707 C CA . THR A 1 213 ? -2.110 8.463 23.452 1.00 91.69 213 THR A CA 1
ATOM 1708 C C . THR A 1 213 ? -3.460 8.450 24.176 1.00 91.69 213 THR A C 1
ATOM 1710 O O . THR A 1 213 ? -3.509 8.333 25.401 1.00 91.69 213 THR A O 1
ATOM 1713 N N . LEU A 1 214 ? -4.574 8.529 23.442 1.00 90.88 214 LEU A N 1
ATOM 1714 C CA . LEU A 1 214 ? -5.925 8.460 24.007 1.00 90.88 214 LEU A CA 1
ATOM 1715 C C . LEU A 1 214 ? -6.179 7.120 24.704 1.00 90.88 214 LEU A C 1
ATOM 1717 O O . LEU A 1 214 ? -6.719 7.099 25.811 1.00 90.88 214 LEU A O 1
ATOM 1721 N N . ILE A 1 215 ? -5.760 6.015 24.084 1.00 90.69 215 ILE A N 1
ATOM 1722 C CA . ILE A 1 215 ? -5.900 4.670 24.654 1.00 90.69 215 ILE A CA 1
ATOM 1723 C C . ILE A 1 215 ? -5.030 4.520 25.912 1.00 90.69 215 ILE A C 1
ATOM 1725 O O . ILE A 1 215 ? -5.495 4.006 26.932 1.00 90.69 215 ILE A O 1
ATOM 1729 N N . GLN A 1 216 ? -3.789 5.010 25.880 1.00 88.12 216 GLN A N 1
ATOM 1730 C CA . GLN A 1 216 ? -2.891 4.980 27.039 1.00 88.12 216 GLN A CA 1
ATOM 1731 C C . GLN A 1 216 ? -3.421 5.830 28.201 1.00 88.12 216 GLN A C 1
ATOM 1733 O O . GLN A 1 216 ? -3.430 5.368 29.344 1.00 88.12 216 GLN A O 1
ATOM 1738 N N . ASN A 1 217 ? -3.928 7.033 27.930 1.00 87.19 217 ASN A N 1
ATOM 1739 C CA . ASN A 1 217 ? -4.520 7.894 28.953 1.00 87.19 217 ASN A CA 1
ATOM 1740 C C . ASN A 1 217 ? -5.737 7.237 29.608 1.00 87.19 217 ASN A C 1
ATOM 1742 O O . ASN A 1 217 ? -5.850 7.248 30.834 1.00 87.19 217 ASN A O 1
ATOM 1746 N N . ASP A 1 218 ? -6.616 6.621 28.815 1.00 85.00 218 ASP A N 1
ATOM 1747 C CA . ASP A 1 218 ? -7.780 5.902 29.337 1.00 85.00 218 ASP A CA 1
ATOM 1748 C C . ASP A 1 218 ? -7.357 4.761 30.279 1.00 85.00 218 ASP A C 1
ATOM 1750 O O . ASP A 1 218 ? -7.933 4.610 31.353 1.00 85.00 218 ASP A O 1
ATOM 1754 N N . SER A 1 219 ? -6.280 4.033 29.959 1.00 78.56 219 SER A N 1
ATOM 1755 C CA . SER A 1 219 ? -5.724 3.008 30.858 1.00 78.56 219 SER A CA 1
ATOM 1756 C C . SER A 1 219 ? -5.226 3.584 32.193 1.00 78.56 219 SER A C 1
ATOM 1758 O O . SER A 1 219 ? -5.512 3.035 33.258 1.00 78.56 219 SER A O 1
ATOM 1760 N N . HIS A 1 220 ? -4.543 4.733 32.162 1.00 76.62 220 HIS A N 1
ATOM 1761 C CA . HIS A 1 220 ? -3.937 5.350 33.342 1.00 76.62 220 HIS A CA 1
ATOM 1762 C C . HIS A 1 220 ? -4.986 5.849 34.349 1.00 76.62 220 HIS A C 1
ATOM 1764 O O . HIS A 1 220 ? -4.819 5.676 35.560 1.00 76.62 220 HIS A O 1
ATOM 1770 N N . TYR A 1 221 ? -6.087 6.434 33.866 1.00 73.25 221 TYR A N 1
ATOM 1771 C CA . TYR A 1 221 ? -7.188 6.887 34.725 1.00 73.25 221 TYR A CA 1
ATOM 1772 C C . TYR A 1 221 ? -8.057 5.748 35.273 1.00 73.25 221 TYR A C 1
ATOM 1774 O O . TYR A 1 221 ? -8.868 5.992 36.157 1.00 73.25 221 TYR A O 1
ATOM 1782 N N . GLN A 1 222 ? -7.895 4.520 34.777 1.00 66.56 222 GLN A N 1
ATOM 1783 C CA . GLN A 1 222 ? -8.598 3.342 35.293 1.00 66.56 222 GLN A CA 1
ATOM 1784 C C . GLN A 1 222 ? -7.825 2.626 36.406 1.00 66.56 222 GLN A C 1
ATOM 1786 O O . GLN A 1 222 ? -8.425 1.928 37.216 1.00 66.56 222 GLN A O 1
ATOM 1791 N N . THR A 1 223 ? -6.500 2.783 36.445 1.00 59.19 223 THR A N 1
ATOM 1792 C CA . THR A 1 223 ? -5.632 2.218 37.492 1.00 59.19 223 THR A CA 1
ATOM 1793 C C . THR A 1 223 ? -5.557 3.052 38.777 1.00 59.19 223 THR A C 1
ATOM 1795 O O . THR A 1 223 ? -4.888 2.632 39.720 1.00 59.19 223 THR A O 1
ATOM 1798 N N . ARG A 1 224 ? -6.201 4.224 38.820 1.00 49.84 224 ARG A N 1
ATOM 1799 C CA . ARG A 1 224 ? -6.286 5.110 39.994 1.00 49.84 224 ARG A CA 1
ATOM 1800 C C . ARG A 1 224 ? -7.698 5.113 40.559 1.00 49.84 224 ARG A C 1
ATOM 1802 O O . ARG A 1 224 ? -7.803 5.202 41.799 1.00 49.84 224 ARG A O 1
#

Foldseek 3Di:
DWDWDWDDDPPPPDTDTDGDDPDDDDDDDDDDDDDDDDDDDDDDDPPQPQLFQQPVVVVVLVVVLVVLLVLLLVLLVLLLVLLVVLCVLPDPVCPPCVVVVVVSVVSNVVSLVSNLVSLVVSVVSLVVLVVSLVVLVCSLVDPVLVVDDPVSSVVSSVVSVLQSQLSVVLSVLSNVLSVCSNVDNDSVVSVVSSVCSVPSVSHDPVVVVVSVVVSVVVSVVVVD

Nearest PDB structures (foldseek):
  8rhn-assembly1_D  TM=7.752E-01  e=3.265E-04  Homo sapiens
  7jh5-assembly2_B  TM=3.564E-01  e=7.361E-01  synthetic construct
  8gl3-assembly1_A  TM=2.945E-01  e=7.763E-01  synthetic construct

Sequence (224 aa):
MNFKLLVFSPQMGLLQLVVVVPGGARRRVRLQGDVNVTPSSVEPLPTTRDACWWLSPWKKLDQEWRAGCARGQQQLAKVADSVQKTTYLTGAHWGSLADCGQLQGRASSRLWDLAHRCSKRLQDEVDGLADIYARMRRLLTDDQAEALDEKRRQRYELLLLEVLAMYEHELVAKSLIASDIFECSKHDTVTVYLASWQMQPHIDRERLEELDTLIQNDSHYQTR

Radius of gyration: 25.63 Å; Cα contacts (8 Å, |Δi|>4): 143; chains: 1; bounding box: 56×51×79 Å

pLDDT: mean 77.53, std 24.82, range [24.69, 98.62]